Protein 2VOV (pdb70)

Organism: Methylococcus capsulatus (strain ATCC 33009 / NCIMB 11132 / Bath) (NCBI:txid243233)

Solvent-accessible surface area: 12394 Å² total

Radius of gyration: 18.33 Å; Cα contacts (8 Å, |Δi|>4): 755; chains: 1; bounding box: 43×42×53 Å

Structure (mmCIF, N/CA/C/O backbone):
data_2VOV
#
_entry.id   2VOV
#
_cell.length_a   72.990
_cell.length_b   88.570
_cell.length_c   101.430
_cell.angle_alpha   90.00
_cell.angle_beta   90.00
_cell.angle_gamma   90.00
#
_symmetry.space_group_name_H-M   'I 2 2 2'
#
loop_
_entity.id
_entity.type
_entity.pdbx_description
1 polymer 'SURFACE-ASSOCIATED PROTEIN'
2 non-polymer 'CALCIUM ION'
3 non-polymer 'COPPER (II) ION'
4 water water
#
loop_
_atom_site.group_PDB
_atom_site.id
_atom_site.type_symbol
_atom_site.label_atom_id
_atom_site.label_alt_id
_atom_site.label_comp_id
_atom_site.label_asym_id
_atom_site.label_entity_id
_atom_site.label_seq_id
_atom_site.pdbx_PDB_ins_code
_atom_site.Cartn_x
_atom_site.Cartn_y
_atom_site.Cartn_z
_atom_site.occupancy
_atom_site.B_iso_or_equiv
_atom_site.auth_seq_id
_atom_site.auth_comp_id
_atom_site.auth_asym_id
_atom_site.auth_atom_id
_atom_site.pdbx_PDB_model_num
ATOM 1 N N . GLY A 1 47 ? 31.095 6.554 23.377 1.00 34.18 47 GLY A N 1
ATOM 2 C CA . GLY A 1 47 ? 31.697 7.294 24.526 1.00 16.59 47 GLY A CA 1
ATOM 3 C C . GLY A 1 47 ? 31.184 6.748 25.842 1.00 27.74 47 GLY A C 1
ATOM 4 O O . GLY A 1 47 ? 31.793 5.840 26.430 1.00 21.06 47 GLY A O 1
ATOM 5 N N . VAL A 1 48 ? 30.056 7.286 26.301 1.00 20.30 48 VAL A N 1
ATOM 6 C CA . VAL A 1 48 ? 29.364 8.346 25.572 1.00 19.65 48 VAL A CA 1
ATOM 7 C C . VAL A 1 48 ? 29.944 9.712 25.919 1.00 18.05 48 VAL A C 1
ATOM 8 O O . VAL A 1 48 ? 30.677 9.868 26.896 1.00 16.67 48 VAL A O 1
ATOM 12 N N . ALA A 1 49 ? 29.604 10.701 25.103 1.00 15.79 49 ALA A N 1
ATOM 13 C CA . ALA A 1 49 ? 29.966 12.086 25.375 1.00 14.90 49 ALA A CA 1
ATOM 14 C C . ALA A 1 49 ? 29.355 12.558 26.694 1.00 14.14 49 ALA A C 1
ATOM 15 O O . ALA A 1 49 ? 28.399 11.970 27.209 1.00 13.48 49 ALA A O 1
ATOM 17 N N . GLU A 1 50 ? 29.946 13.604 27.260 1.00 13.07 50 GLU A N 1
ATOM 18 C CA . GLU A 1 50 ? 29.330 14.322 28.361 1.00 12.54 50 GLU A CA 1
ATOM 19 C C . GLU A 1 50 ? 29.203 15.769 27.934 1.00 12.65 50 GLU A C 1
ATOM 20 O O . GLU A 1 50 ? 30.184 16.377 27.514 1.00 12.93 50 GLU A O 1
ATOM 26 N N . VAL A 1 51 ? 27.993 16.304 27.998 1.00 12.19 51 VAL A N 1
ATOM 27 C CA . VAL A 1 51 ? 27.746 17.699 27.667 1.00 12.11 51 VAL A CA 1
ATOM 28 C C . VAL A 1 51 ? 27.544 18.448 28.973 1.00 12.12 51 VAL A C 1
ATOM 29 O O . VAL A 1 51 ? 26.671 18.106 29.769 1.00 11.69 51 VAL A O 1
ATOM 33 N N . VAL A 1 52 ? 28.398 19.441 29.210 1.00 12.00 52 VAL A N 1
ATOM 34 C CA . VAL A 1 52 ? 28.407 20.169 30.477 1.00 12.11 52 VAL A CA 1
ATOM 35 C C . VAL A 1 52 ? 27.914 21.590 30.270 1.00 12.16 52 VAL A C 1
ATOM 36 O O . VAL A 1 52 ? 28.529 22.378 29.538 1.00 12.69 52 VAL A O 1
ATOM 40 N N . GLU A 1 53 ? 26.790 21.908 30.903 1.00 11.71 53 GLU A N 1
ATOM 41 C CA . GLU A 1 53 ? 26.165 23.217 30.775 1.00 11.92 53 GLU A CA 1
ATOM 42 C C . GLU A 1 53 ? 26.506 24.108 31.967 1.00 12.02 53 GLU A C 1
ATOM 43 O O . GLU A 1 53 ? 26.829 23.631 33.056 1.00 11.46 53 GLU A O 1
ATOM 49 N N . THR A 1 54 ? 26.427 25.409 31.732 1.00 12.19 54 THR A N 1
ATOM 50 C CA . THR A 1 54 ? 26.617 26.402 32.772 1.00 12.85 54 THR A CA 1
ATOM 51 C C . THR A 1 54 ? 25.264 26.989 33.160 1.00 12.64 54 THR A C 1
ATOM 52 O O . THR A 1 54 ? 24.544 27.531 32.318 1.00 12.12 54 THR A O 1
ATOM 56 N N . PHE A 1 55 ? 24.923 26.885 34.439 1.00 12.85 55 PHE A N 1
ATOM 57 C CA . PHE A 1 55 ? 23.662 27.414 34.930 1.00 14.26 55 PHE A CA 1
ATOM 58 C C . PHE A 1 55 ? 23.534 28.920 34.736 1.00 14.88 55 PHE A C 1
ATOM 59 O O . PHE A 1 55 ? 24.442 29.683 35.070 1.00 14.33 55 PHE A O 1
ATOM 67 N N . LYS A 1 56 ? 22.396 29.336 34.194 1.00 18.05 56 LYS A N 1
ATOM 68 C CA . LYS A 1 56 ? 22.053 30.741 34.033 1.00 13.93 56 LYS A CA 1
ATOM 69 C C . LYS A 1 56 ? 20.539 30.841 34.167 1.00 17.99 56 LYS A C 1
ATOM 70 O O . LYS A 1 56 ? 19.810 30.084 33.531 1.00 17.17 56 LYS A O 1
ATOM 76 N N . ASN A 1 57 ? 20.070 31.751 35.011 1.00 16.52 57 ASN A N 1
ATOM 77 C CA . ASN A 1 57 ? 18.640 31.979 35.181 1.00 15.88 57 ASN A CA 1
ATOM 78 C C . ASN A 1 57 ? 18.374 33.482 35.252 1.00 16.30 57 ASN A C 1
ATOM 79 O O . ASN A 1 57 ? 18.903 34.154 36.134 1.00 16.50 57 ASN A O 1
ATOM 84 N N . PRO A 1 58 ? 17.562 34.020 34.329 1.00 15.95 58 PRO A N 1
ATOM 85 C CA . PRO A 1 58 ? 16.901 33.315 33.233 1.00 15.97 58 PRO A CA 1
ATOM 86 C C . PRO A 1 58 ? 17.905 32.836 32.199 1.00 15.76 58 PRO A C 1
ATOM 87 O O . PRO A 1 58 ? 18.980 33.410 32.060 1.00 15.66 58 PRO A O 1
ATOM 91 N N . GLY A 1 59 ? 17.555 31.780 31.476 1.00 15.00 59 GLY A N 1
ATOM 92 C CA . GLY A 1 59 ? 18.439 31.262 30.453 1.00 14.67 59 GLY A CA 1
ATOM 93 C C . GLY A 1 59 ? 17.996 29.909 29.939 1.00 14.09 59 GLY A C 1
ATOM 94 O O . GLY A 1 59 ? 17.042 29.311 30.446 1.00 13.91 59 GLY A O 1
ATOM 95 N N . THR A 1 60 ? 18.710 29.436 28.926 1.00 13.63 60 THR A N 1
ATOM 96 C CA . THR A 1 60 ? 18.436 28.149 28.303 1.00 13.52 60 THR A CA 1
ATOM 97 C C . THR A 1 60 ? 18.742 27.019 29.275 1.00 12.94 60 THR A C 1
ATOM 98 O O . THR A 1 60 ? 17.997 26.043 29.344 1.00 12.36 60 THR A O 1
ATOM 102 N N . TYR A 1 61 ? 19.832 27.158 30.030 1.00 12.66 61 TYR A N 1
ATOM 103 C CA . TYR A 1 61 ? 20.263 26.121 30.968 1.00 12.02 61 TYR A CA 1
ATOM 104 C C . TYR A 1 61 ? 19.995 26.546 32.405 1.00 12.17 61 TYR A C 1
ATOM 105 O O . TYR A 1 61 ? 20.902 26.704 33.217 1.00 11.83 61 TYR A O 1
ATOM 114 N N . SER A 1 62 ? 18.709 26.710 32.691 1.00 11.61 62 SER A N 1
ATOM 115 C CA . SER A 1 62 ? 18.214 27.263 33.943 1.00 11.29 62 SER A CA 1
ATOM 116 C C . SER A 1 62 ? 17.619 26.173 34.843 1.00 10.96 62 SER A C 1
ATOM 117 O O . SER A 1 62 ? 16.994 26.487 35.858 1.00 10.68 62 SER A O 1
ATOM 120 N N . SER A 1 63 ? 17.835 24.908 34.482 1.00 10.57 63 SER A N 1
ATOM 121 C CA . SER A 1 63 ? 17.243 23.773 35.199 1.00 10.95 63 SER A CA 1
ATOM 122 C C . SER A 1 63 ? 15.723 23.902 35.368 1.00 10.93 63 SER A C 1
ATOM 123 O O . SER A 1 63 ? 15.199 23.795 36.481 1.00 10.35 63 SER A O 1
ATOM 126 N N . PRO A 1 64 ? 15.006 24.082 34.249 1.00 11.15 64 PRO A N 1
ATOM 127 C CA . PRO A 1 64 ? 13.563 24.250 34.317 1.00 11.67 64 PRO A CA 1
ATOM 128 C C . PRO A 1 64 ? 12.845 22.966 34.727 1.00 11.78 64 PRO A C 1
ATOM 129 O O . PRO A 1 64 ? 13.379 21.856 34.606 1.00 11.48 64 PRO A O 1
ATOM 133 N N . VAL A 1 65 ? 11.633 23.141 35.221 1.00 12.13 65 VAL A N 1
ATOM 134 C CA . VAL A 1 65 ? 10.784 22.017 35.575 1.00 13.51 65 VAL A CA 1
ATOM 135 C C . VAL A 1 65 ? 10.125 21.442 34.317 1.00 13.42 65 VAL A C 1
ATOM 136 O O . VAL A 1 65 ? 9.892 22.158 33.327 1.00 13.74 65 VAL A O 1
ATOM 140 N N . ILE A 1 66 ? 9.916 20.132 34.326 1.00 12.68 66 ILE A N 1
ATOM 141 C CA . ILE A 1 66 ? 9.043 19.494 33.354 1.00 12.15 66 ILE A CA 1
ATOM 142 C C . ILE A 1 66 ? 7.892 18.853 34.127 1.00 11.62 66 ILE A C 1
ATOM 143 O O . ILE A 1 66 ? 7.953 18.691 35.353 1.00 10.83 66 ILE A O 1
ATOM 148 N N . ASN A 1 67 ? 6.849 18.491 33.394 1.00 10.97 67 ASN A N 1
ATOM 149 C CA . ASN A 1 67 ? 5.593 18.041 33.979 1.00 10.87 67 ASN A CA 1
ATOM 150 C C . ASN A 1 67 ? 5.232 16.664 33.427 1.00 10.35 67 ASN A C 1
ATOM 151 O O . ASN A 1 67 ? 5.297 16.435 32.213 1.00 10.08 67 ASN A O 1
ATOM 156 N N . PHE A 1 68 ? 4.871 15.742 34.315 1.00 10.03 68 PHE A N 1
ATOM 157 C CA . PHE A 1 68 ? 4.645 14.351 33.911 1.00 10.26 68 PHE A CA 1
ATOM 158 C C . PHE A 1 68 ? 3.205 14.070 33.473 1.00 10.28 68 PHE A C 1
ATOM 159 O O . PHE A 1 68 ? 2.896 12.939 33.094 1.00 9.67 68 PHE A O 1
ATOM 167 N N . LYS A 1 69 ? 2.352 15.091 33.517 1.00 10.53 69 LYS A N 1
ATOM 168 C CA . LYS A 1 69 ? 0.934 14.956 33.199 1.00 12.07 69 LYS A CA 1
ATOM 169 C C . LYS A 1 69 ? 0.552 15.601 31.870 1.00 11.77 69 LYS A C 1
ATOM 170 O O . LYS A 1 69 ? -0.358 15.119 31.192 1.00 11.62 69 LYS A O 1
ATOM 176 N N A ILE A 1 70 ? 1.230 16.687 31.502 0.50 11.19 70 ILE A N 1
ATOM 177 N N B ILE A 1 70 ? 1.238 16.682 31.504 0.50 11.84 70 ILE A N 1
ATOM 178 C CA A ILE A 1 70 ? 0.856 17.454 30.313 0.50 11.11 70 ILE A CA 1
ATOM 179 C CA B ILE A 1 70 ? 0.898 17.450 30.307 0.50 11.83 70 ILE A CA 1
ATOM 180 C C A ILE A 1 70 ? 0.902 16.551 29.086 0.50 11.49 70 ILE A C 1
ATOM 181 C C B ILE A 1 70 ? 0.906 16.538 29.083 0.50 12.03 70 ILE A C 1
ATOM 182 O O A ILE A 1 70 ? 1.862 15.807 28.888 0.50 11.76 70 ILE A O 1
ATOM 183 O O B ILE A 1 70 ? 1.852 15.778 28.880 0.50 12.21 70 ILE A O 1
ATOM 192 N N . ALA A 1 71 ? -0.157 16.597 28.282 1.00 12.66 71 ALA A N 1
ATOM 193 C CA . ALA A 1 71 ? -0.316 15.661 27.170 1.00 13.31 71 ALA A CA 1
ATOM 194 C C . ALA A 1 71 ? -0.548 16.342 25.822 1.00 13.88 71 ALA A C 1
ATOM 195 O O . ALA A 1 71 ? -0.347 15.736 24.775 1.00 13.76 71 ALA A O 1
ATOM 197 N N . SER A 1 72 ? -0.963 17.603 25.846 1.00 14.29 72 SER A N 1
ATOM 198 C CA . SER A 1 72 ? -1.320 18.321 24.629 1.00 14.76 72 SER A CA 1
ATOM 199 C C . SER A 1 72 ? -0.113 18.636 23.737 1.00 15.24 72 SER A C 1
ATOM 200 O O . SER A 1 72 ? 1.015 18.728 24.214 1.00 14.70 72 SER A O 1
ATOM 203 N N . PRO A 1 73 ? -0.353 18.808 22.428 1.00 15.20 73 PRO A N 1
ATOM 204 C CA . PRO A 1 73 ? 0.699 19.175 21.472 1.00 15.61 73 PRO A CA 1
ATOM 205 C C . PRO A 1 73 ? 1.157 20.637 21.619 1.00 16.44 73 PRO A C 1
ATOM 206 O O . PRO A 1 73 ? 0.493 21.421 22.308 1.00 15.78 73 PRO A O 1
ATOM 210 N N . PRO A 1 74 ? 2.261 21.013 20.938 1.00 17.33 74 PRO A N 1
ATOM 211 C CA . PRO A 1 74 ? 2.625 22.429 20.845 1.00 18.12 74 PRO A CA 1
ATOM 212 C C . PRO A 1 74 ? 1.605 23.159 19.995 1.00 18.55 74 PRO A C 1
ATOM 213 O O . PRO A 1 74 ? 0.861 22.529 19.245 1.00 18.70 74 PRO A O 1
ATOM 217 N N . GLY A 1 75 ? 1.592 24.480 20.085 1.00 19.01 75 GLY A N 1
ATOM 218 C CA . GLY A 1 75 ? 0.658 25.271 19.302 1.00 19.19 75 GLY A CA 1
ATOM 219 C C . GLY A 1 75 ? -0.021 26.287 20.186 1.00 19.84 75 GLY A C 1
ATOM 220 O O . GLY A 1 75 ? 0.269 26.366 21.377 1.00 19.15 75 GLY A O 1
ATOM 221 N N . PRO A 1 76 ? -0.932 27.078 19.604 1.00 19.82 76 PRO A N 1
ATOM 222 C CA . PRO A 1 76 ? -1.545 28.175 20.362 1.00 19.53 76 PRO A CA 1
ATOM 223 C C . PRO A 1 76 ? -2.551 27.731 21.430 1.00 19.01 76 PRO A C 1
ATOM 224 O O . PRO A 1 76 ? -2.895 28.526 22.315 1.00 19.35 76 PRO A O 1
ATOM 228 N N . GLY A 1 77 ? -3.005 26.482 21.348 1.00 17.93 77 GLY A N 1
ATOM 229 C CA . GLY A 1 77 ? -4.011 25.943 22.256 1.00 17.08 77 GLY A CA 1
ATOM 230 C C . GLY A 1 77 ? -3.575 25.827 23.705 1.00 16.94 77 GLY A C 1
ATOM 231 O O . GLY A 1 77 ? -2.415 25.551 24.012 1.00 17.00 77 GLY A O 1
ATOM 232 N N . THR A 1 78 ? -4.535 26.021 24.598 1.00 15.98 78 THR A N 1
ATOM 233 C CA . THR A 1 78 ? -4.349 25.824 26.024 1.00 15.44 78 THR A CA 1
ATOM 234 C C . THR A 1 78 ? -3.967 24.377 26.344 1.00 15.71 78 THR A C 1
ATOM 235 O O . THR A 1 78 ? -4.304 23.455 25.601 1.00 15.06 78 THR A O 1
ATOM 239 N N . PRO A 1 79 ? -3.272 24.171 27.468 1.00 16.28 79 PRO A N 1
ATOM 240 C CA . PRO A 1 79 ? -2.778 22.840 27.816 1.00 16.93 79 PRO A CA 1
ATOM 241 C C . PRO A 1 79 ? -3.853 21.878 28.335 1.00 17.32 79 PRO A C 1
ATOM 242 O O . PRO A 1 79 ? -4.853 22.297 28.954 1.00 17.87 79 PRO A O 1
ATOM 246 N N . ILE A 1 80 ? -3.646 20.592 28.057 1.00 17.54 80 ILE A N 1
ATOM 247 C CA . ILE A 1 80 ? -4.453 19.539 28.642 1.00 18.71 80 ILE A CA 1
ATOM 248 C C . ILE A 1 80 ? -3.548 18.570 29.395 1.00 18.15 80 ILE A C 1
ATOM 249 O O . ILE A 1 80 ? -2.448 18.225 28.938 1.00 16.87 80 ILE A O 1
ATOM 254 N N . TYR A 1 81 ? -4.024 18.149 30.559 1.00 17.90 81 TYR A N 1
ATOM 255 C CA . TYR A 1 81 ? -3.285 17.255 31.436 1.00 17.86 81 TYR A CA 1
ATOM 256 C C . TYR A 1 81 ? -4.033 15.954 31.606 1.00 18.67 81 TYR A C 1
ATOM 257 O O . TYR A 1 81 ? -5.260 15.938 31.648 1.00 19.62 81 TYR A O 1
ATOM 266 N N . GLY A 1 82 ? -3.286 14.864 31.692 1.00 18.35 82 GLY A N 1
ATOM 267 C CA . GLY A 1 82 ? -3.854 13.560 31.999 1.00 18.02 82 GLY A CA 1
ATOM 268 C C . GLY A 1 82 ? -3.162 13.018 33.230 1.00 17.76 82 GLY A C 1
ATOM 269 O O . GLY A 1 82 ? -2.551 13.775 33.985 1.00 17.12 82 GLY A O 1
ATOM 270 N N . PRO A 1 83 ? -3.224 11.693 33.431 1.00 17.19 83 PRO A N 1
ATOM 271 C CA . PRO A 1 83 ? -2.596 11.083 34.592 1.00 16.28 83 PRO A CA 1
ATOM 272 C C . PRO A 1 83 ? -1.075 11.214 34.520 1.00 15.17 83 PRO A C 1
ATOM 273 O O . PRO A 1 83 ? -0.510 11.287 33.430 1.00 14.55 83 PRO A O 1
ATOM 277 N N . PRO A 1 84 ? -0.405 11.239 35.675 1.00 13.89 84 PRO A N 1
ATOM 278 C CA . PRO A 1 84 ? 1.059 11.319 35.620 1.00 13.68 84 PRO A CA 1
ATOM 279 C C . PRO A 1 84 ? 1.681 10.067 35.007 1.00 12.68 84 PRO A C 1
ATOM 280 O O . PRO A 1 84 ? 1.268 8.943 35.292 1.00 12.10 84 PRO A O 1
ATOM 284 N N . ARG A 1 85 ? 2.668 10.266 34.153 1.00 11.54 85 ARG A N 1
ATOM 285 C CA . ARG A 1 85 ? 3.286 9.156 33.441 1.00 10.90 85 ARG A CA 1
ATOM 286 C C . ARG A 1 85 ? 4.336 8.443 34.279 1.00 11.15 85 ARG A C 1
ATOM 287 O O . ARG A 1 85 ? 5.543 8.634 34.109 1.00 10.54 85 ARG A O 1
ATOM 295 N N . ASP A 1 86 ? 3.841 7.607 35.187 1.00 10.70 86 ASP A N 1
ATOM 296 C CA . ASP A 1 86 ? 4.674 6.812 36.066 1.00 11.19 86 ASP A CA 1
ATOM 297 C C . ASP A 1 86 ? 4.635 5.377 35.560 1.00 11.21 86 ASP A C 1
ATOM 298 O O . ASP A 1 86 ? 3.584 4.723 35.609 1.00 11.32 86 ASP A O 1
ATOM 303 N N . PHE A 1 87 ? 5.766 4.870 35.089 1.00 11.09 87 PHE A N 1
ATOM 304 C CA . PHE A 1 87 ? 5.823 3.506 34.559 1.00 11.49 87 PHE A CA 1
ATOM 305 C C . PHE A 1 87 ? 6.289 2.479 35.596 1.00 12.18 87 PHE A C 1
ATOM 306 O O . PHE A 1 87 ? 6.556 1.332 35.253 1.00 12.06 87 PHE A O 1
ATOM 314 N N . SER A 1 88 ? 6.415 2.898 36.854 1.00 12.28 88 SER A N 1
ATOM 315 C CA . SER A 1 88 ? 6.873 1.982 37.904 1.00 12.80 88 SER A CA 1
ATOM 316 C C . SER A 1 88 ? 6.002 0.725 37.949 1.00 13.23 88 SER A C 1
ATOM 317 O O . SER A 1 88 ? 4.783 0.820 37.877 1.00 12.98 88 SER A O 1
ATOM 320 N N . GLY A 1 89 ? 6.651 -0.431 38.063 1.00 13.48 89 GLY A N 1
ATOM 321 C CA . GLY A 1 89 ? 5.947 -1.722 38.069 1.00 14.12 89 GLY A CA 1
ATOM 322 C C . GLY A 1 89 ? 5.777 -2.292 36.673 1.00 14.61 89 GLY A C 1
ATOM 323 O O . GLY A 1 89 ? 5.539 -3.493 36.503 1.00 14.70 89 GLY A O 1
ATOM 324 N N . TYR A 1 90 ? 5.893 -1.416 35.673 1.00 14.53 90 TYR A N 1
ATOM 325 C CA . TYR A 1 90 ? 5.862 -1.777 34.250 1.00 14.46 90 TYR A CA 1
ATOM 326 C C . TYR A 1 90 ? 4.502 -2.276 33.794 1.00 13.69 90 TYR A C 1
ATOM 327 O O . TYR A 1 90 ? 3.539 -2.275 34.556 1.00 13.20 90 TYR A O 1
ATOM 336 N N . ASN A 1 91 ? 4.438 -2.678 32.531 1.00 13.05 91 ASN A N 1
ATOM 337 C CA . ASN A 1 91 ? 3.166 -3.024 31.900 1.00 12.53 91 ASN A CA 1
ATOM 338 C C . ASN A 1 91 ? 2.183 -1.861 32.033 1.00 12.69 91 ASN A C 1
ATOM 339 O O . ASN A 1 91 ? 1.016 -2.013 32.378 1.00 12.18 91 ASN A O 1
ATOM 344 N N . LYS A 1 92 ? 2.711 -0.667 31.761 1.00 12.50 92 LYS A N 1
ATOM 345 C CA . LYS A 1 92 ? 1.943 0.565 31.823 1.00 12.82 92 LYS A CA 1
ATOM 346 C C . LYS A 1 92 ? 2.094 1.307 30.504 1.00 11.93 92 LYS A C 1
ATOM 347 O O . LYS A 1 92 ? 3.058 1.087 29.777 1.00 11.70 92 LYS A O 1
ATOM 353 N N . SER A 1 93 ? 1.114 2.145 30.189 1.00 11.57 93 SER A N 1
ATOM 354 C CA . SER A 1 93 ? 1.025 2.761 28.873 1.00 11.59 93 SER A CA 1
ATOM 355 C C . SER A 1 93 ? 0.277 4.079 28.990 1.00 11.39 93 SER A C 1
ATOM 356 O O . SER A 1 93 ? -0.762 4.154 29.655 1.00 11.17 93 SER A O 1
ATOM 359 N N . TYR A 1 94 ? 0.806 5.122 28.345 1.00 10.74 94 TYR A N 1
ATOM 360 C CA . TYR A 1 94 ? 0.201 6.451 28.374 1.00 10.47 94 TYR A CA 1
ATOM 361 C C . TYR A 1 94 ? 0.273 7.072 26.996 1.00 11.09 94 TYR A C 1
ATOM 362 O O . TYR A 1 94 ? 1.230 6.847 26.266 1.00 11.29 94 TYR A O 1
ATOM 371 N N . SER A 1 95 ? -0.741 7.861 26.665 1.00 11.73 95 SER A N 1
ATOM 372 C CA . SER A 1 95 ? -0.802 8.562 25.386 1.00 12.21 95 SER A CA 1
ATOM 373 C C . SER A 1 95 ? -0.581 10.056 25.566 1.00 11.55 95 SER A C 1
ATOM 374 O O . SER A 1 95 ? -1.055 10.650 26.536 1.00 11.80 95 SER A O 1
ATOM 377 N N . LEU A 1 96 ? 0.132 10.654 24.617 1.00 11.26 96 LEU A N 1
ATOM 378 C CA . LEU A 1 96 ? 0.469 12.073 24.672 1.00 11.04 96 LEU A CA 1
ATOM 379 C C . LEU A 1 96 ? 0.922 12.528 23.283 1.00 10.83 96 LEU A C 1
ATOM 380 O O . LEU A 1 96 ? 1.209 11.700 22.412 1.00 10.39 96 LEU A O 1
ATOM 385 N N . A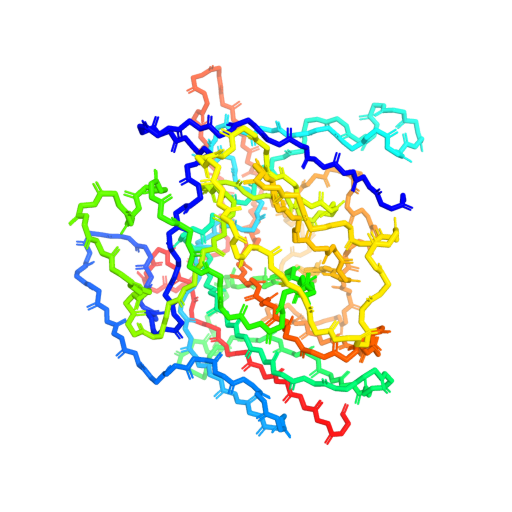LA A 1 97 ? 0.952 13.839 23.076 1.00 10.63 97 ALA A N 1
ATOM 386 C CA . ALA A 1 97 ? 1.388 14.402 21.804 1.00 11.04 97 ALA A CA 1
ATOM 387 C C . ALA A 1 97 ? 2.818 14.930 21.859 1.00 10.99 97 ALA A C 1
ATOM 388 O O . ALA A 1 97 ? 3.244 15.530 22.855 1.00 10.91 97 ALA A O 1
ATOM 390 N N . ILE A 1 98 ? 3.551 14.704 20.770 1.00 10.47 98 ILE A N 1
ATOM 391 C CA . ILE A 1 98 ? 4.943 15.151 20.645 1.00 10.40 98 ILE A CA 1
ATOM 392 C C . ILE A 1 98 ? 5.113 16.044 19.427 1.00 10.13 98 ILE A C 1
ATOM 393 O O . ILE A 1 98 ? 4.556 15.778 18.362 1.00 10.23 98 ILE A O 1
ATOM 398 N N . GLY A 1 99 ? 5.873 17.118 19.594 1.00 9.79 99 GLY A N 1
ATOM 399 C CA . GLY A 1 99 ? 6.068 18.094 18.520 1.00 9.94 99 GLY A CA 1
ATOM 400 C C . GLY A 1 99 ? 6.704 17.507 17.273 1.00 9.89 99 GLY A C 1
ATOM 401 O O . GLY A 1 99 ? 7.595 16.664 17.346 1.00 9.79 99 GLY A O 1
ATOM 402 N N . LYS A 1 100 ? 6.222 17.970 16.126 1.00 10.53 100 LYS A N 1
ATOM 403 C CA . LYS A 1 100 ? 6.689 17.555 14.806 1.00 12.13 100 LYS A CA 1
ATOM 404 C C . LYS A 1 100 ? 8.186 17.235 14.664 1.00 10.90 100 LYS A C 1
ATOM 405 O O . LYS A 1 100 ? 8.556 16.183 14.145 1.00 10.19 100 LYS A O 1
ATOM 411 N N . THR A 1 101 ? 9.047 18.158 15.092 1.00 10.74 101 THR A N 1
ATOM 412 C CA . THR A 1 101 ? 10.492 17.984 14.922 1.00 10.94 101 THR A CA 1
ATOM 413 C C . THR A 1 101 ? 11.233 17.866 16.251 1.00 10.32 101 THR A C 1
ATOM 414 O O . THR A 1 101 ? 12.458 17.992 16.306 1.00 9.55 101 THR A O 1
ATOM 418 N N . SER A 1 102 ? 10.494 17.591 17.314 1.00 9.14 102 SER A N 1
ATOM 419 C CA . SER A 1 102 ? 11.019 17.756 18.663 1.00 8.76 102 SER A CA 1
ATOM 420 C C . SER A 1 102 ? 12.291 16.975 19.025 1.00 8.87 102 SER A C 1
ATOM 421 O O . SER A 1 102 ? 13.082 17.453 19.827 1.00 8.94 102 SER A O 1
ATOM 424 N N . TYR A 1 103 ? 12.490 15.784 18.465 1.00 8.26 103 TYR A N 1
ATOM 425 C CA . TYR A 1 103 ? 13.618 14.939 18.877 1.00 9.08 103 TYR A CA 1
ATOM 426 C C . TYR A 1 103 ? 14.941 15.439 18.304 1.00 9.57 103 TYR A C 1
ATOM 427 O O . TYR A 1 103 ? 15.992 15.312 18.939 1.00 9.90 103 TYR A O 1
ATOM 436 N N . TYR A 1 104 ? 14.881 15.962 17.082 1.00 9.83 104 TYR A N 1
ATOM 437 C CA . TYR A 1 104 ? 16.073 16.386 16.360 1.00 10.31 104 TYR A CA 1
ATOM 438 C C . TYR A 1 104 ? 15.622 17.646 15.634 1.00 10.30 104 TYR A C 1
ATOM 439 O O . TYR A 1 104 ? 14.998 17.589 14.570 1.00 10.02 104 TYR A O 1
ATOM 448 N N . ASP A 1 105 ? 15.891 18.794 16.246 1.00 10.55 105 ASP A N 1
ATOM 449 C CA . ASP A 1 105 ? 15.018 19.940 16.070 1.00 10.75 105 ASP A CA 1
ATOM 450 C C . ASP A 1 105 ? 15.769 21.203 15.680 1.00 11.05 105 ASP A C 1
ATOM 451 O O . ASP A 1 105 ? 16.227 21.949 16.537 1.00 10.34 105 ASP A O 1
ATOM 456 N N . PRO A 1 106 ? 15.896 21.463 14.374 1.00 11.57 106 PRO A N 1
ATOM 457 C CA . PRO A 1 106 ? 16.539 22.712 13.954 1.00 12.21 106 PRO A CA 1
ATOM 458 C C . PRO A 1 106 ? 15.880 23.964 14.527 1.00 12.61 106 PRO A C 1
ATOM 459 O O . PRO A 1 106 ? 16.544 24.992 14.633 1.00 12.88 106 PRO A O 1
ATOM 463 N N . THR A 1 107 ? 14.609 23.898 14.917 1.00 12.95 107 THR A N 1
ATOM 464 C CA . THR A 1 107 ? 13.959 25.099 15.450 1.00 13.82 107 THR A CA 1
ATOM 465 C C . THR A 1 107 ? 14.497 25.521 16.821 1.00 13.81 107 THR A C 1
ATOM 466 O O . THR A 1 107 ? 14.183 26.612 17.304 1.00 14.03 107 THR A O 1
ATOM 470 N N . THR A 1 108 ? 15.288 24.657 17.454 1.00 13.51 108 THR A N 1
ATOM 471 C CA . THR A 1 108 ? 15.950 25.031 18.709 1.00 13.53 108 THR A CA 1
ATOM 472 C C . THR A 1 108 ? 17.064 26.051 18.475 1.00 13.97 108 THR A C 1
ATOM 473 O O . THR A 1 108 ? 17.490 26.731 19.411 1.00 14.32 108 THR A O 1
ATOM 477 N N . GLY A 1 109 ? 17.568 26.120 17.245 1.00 13.70 109 GLY A N 1
ATOM 478 C CA . GLY A 1 109 ? 18.696 27.004 16.935 1.00 14.39 109 GLY A CA 1
ATOM 479 C C . GLY A 1 109 ? 19.976 26.607 17.648 1.00 14.77 109 GLY A C 1
ATOM 480 O O . GLY A 1 109 ? 20.919 27.400 17.737 1.00 15.18 109 GLY A O 1
ATOM 481 N N . THR A 1 110 ? 20.029 25.373 18.141 1.00 14.64 110 THR A N 1
ATOM 482 C CA . THR A 1 110 ? 21.138 24.946 18.989 1.00 15.22 110 THR A CA 1
ATOM 483 C C . THR A 1 110 ? 21.717 23.601 18.554 1.00 15.32 110 THR A C 1
ATOM 484 O O . THR A 1 110 ? 20.980 22.620 18.420 1.00 14.44 110 THR A O 1
ATOM 488 N N . LYS A 1 111 ? 23.033 23.566 18.349 1.00 16.16 111 LYS A N 1
ATOM 489 C CA . LYS A 1 111 ? 23.757 22.350 17.962 1.00 15.36 111 LYS A CA 1
ATOM 490 C C . LYS A 1 111 ? 24.822 21.999 18.981 1.00 16.88 111 LYS A C 1
ATOM 491 O O . LYS A 1 111 ? 25.412 22.892 19.597 1.00 16.22 111 LYS A O 1
ATOM 497 N N . TRP A 1 112 ? 25.081 20.703 19.144 1.00 14.63 112 TRP A N 1
ATOM 498 C CA . TRP A 1 112 ? 26.185 20.240 19.976 1.00 14.98 112 TRP A CA 1
ATOM 499 C C . TRP A 1 112 ? 27.150 19.369 19.177 1.00 14.13 112 TRP A C 1
ATOM 500 O O . TRP A 1 112 ? 26.860 19.005 18.039 1.00 14.13 112 TRP A O 1
ATOM 511 N N . ASN A 1 113 ? 28.301 19.061 19.773 1.00 14.60 113 ASN A N 1
ATOM 512 C CA . ASN A 1 113 ? 29.336 18.264 19.107 1.00 15.37 113 ASN A CA 1
ATOM 513 C C . ASN A 1 113 ? 29.678 17.057 19.949 1.00 15.53 113 ASN A C 1
ATOM 514 O O . ASN A 1 113 ? 30.024 17.200 21.121 1.00 16.09 113 ASN A O 1
ATOM 519 N N . ASP A 1 114 ? 29.574 15.870 19.360 1.00 15.87 114 ASP A N 1
ATOM 520 C CA . ASP A 1 114 ? 29.948 14.656 20.064 1.00 16.46 114 ASP A CA 1
ATOM 521 C C . ASP A 1 114 ? 31.411 14.346 19.771 1.00 17.55 114 ASP A C 1
ATOM 522 O O . ASP A 1 114 ? 31.752 13.851 18.682 1.00 17.05 114 ASP A O 1
ATOM 527 N N . ASP A 1 115 ? 32.263 14.635 20.752 1.00 17.61 115 ASP A N 1
ATOM 528 C CA . ASP A 1 115 ? 33.709 14.544 20.575 1.00 17.70 115 ASP A CA 1
ATOM 529 C C . ASP A 1 115 ? 34.256 13.133 20.817 1.00 19.68 115 ASP A C 1
ATOM 530 O O . ASP A 1 115 ? 35.477 12.928 20.867 1.00 20.52 115 ASP A O 1
ATOM 535 N N . THR A 1 116 ? 33.359 12.161 20.950 1.00 20.78 116 THR A N 1
ATOM 536 C CA . THR A 1 116 ? 33.764 10.764 21.092 1.00 22.03 116 THR A CA 1
ATOM 537 C C . THR A 1 116 ? 33.716 10.038 19.751 1.00 22.92 116 THR A C 1
ATOM 538 O O . THR A 1 116 ? 34.049 8.860 19.668 1.00 23.04 116 THR A O 1
ATOM 542 N N . ILE A 1 117 ? 33.302 10.741 18.705 1.00 24.01 117 ILE A N 1
ATOM 543 C CA . ILE A 1 117 ? 33.164 10.124 17.393 1.00 25.64 117 ILE A CA 1
ATOM 544 C C . ILE A 1 117 ? 34.419 10.292 16.535 1.00 25.50 117 ILE A C 1
ATOM 545 O O . ILE A 1 117 ? 35.045 11.354 16.524 1.00 25.76 117 ILE A O 1
ATOM 550 N N . THR A 1 118 ? 34.781 9.226 15.828 1.00 27.12 118 THR A N 1
ATOM 551 C CA . THR A 1 118 ? 35.871 9.268 14.863 1.00 28.32 118 THR A CA 1
ATOM 552 C C . THR A 1 118 ? 35.302 8.897 13.501 1.00 27.31 118 THR A C 1
ATOM 553 O O . THR A 1 118 ? 34.622 7.880 13.372 1.00 27.49 118 THR A O 1
ATOM 557 N N . PRO A 1 119 ? 35.552 9.735 12.483 1.00 27.00 119 PRO A N 1
ATOM 558 C CA . PRO A 1 119 ? 36.316 10.982 12.580 1.00 27.54 119 PRO A CA 1
ATOM 559 C C . PRO A 1 119 ? 35.535 12.074 13.301 1.00 25.86 119 PRO A C 1
ATOM 560 O O . PRO A 1 119 ? 34.301 12.055 13.314 1.00 27.50 119 PRO A O 1
ATOM 564 N N . VAL A 1 120 ? 36.264 13.020 13.882 1.00 28.12 120 VAL A N 1
ATOM 565 C CA . VAL A 1 120 ? 35.666 14.117 14.638 1.00 28.08 120 VAL A CA 1
ATOM 566 C C . VAL A 1 120 ? 34.532 14.817 13.894 1.00 26.44 120 VAL A C 1
ATOM 567 O O . VAL A 1 120 ? 33.498 15.133 14.485 1.00 26.09 120 VAL A O 1
ATOM 571 N N . SER A 1 121 ? 34.727 15.056 12.600 1.00 25.50 121 SER A N 1
ATOM 572 C CA . SER A 1 121 ? 33.739 15.771 11.796 1.00 25.33 121 SER A CA 1
ATOM 573 C C . SER A 1 121 ? 32.384 15.061 11.766 1.00 24.70 121 SER A C 1
ATOM 574 O O . SER A 1 121 ? 31.341 15.715 11.676 1.00 24.43 121 SER A O 1
ATOM 577 N N . ASP A 1 122 ? 32.398 13.736 11.870 1.00 22.87 122 ASP A N 1
ATOM 578 C CA . ASP A 1 122 ? 31.162 12.949 11.860 1.00 21.79 122 ASP A CA 1
ATOM 579 C C . ASP A 1 122 ? 30.290 13.188 13.095 1.00 20.89 122 ASP A C 1
ATOM 580 O O . ASP A 1 122 ? 29.137 12.743 13.141 1.00 20.07 122 ASP A O 1
ATOM 585 N N . GLY A 1 123 ? 30.841 13.875 14.091 1.00 19.98 123 GLY A N 1
ATOM 586 C CA . GLY A 1 123 ? 30.103 14.148 15.326 1.00 18.91 123 GLY A CA 1
ATOM 587 C C . GLY A 1 123 ? 29.791 15.616 15.560 1.00 17.89 123 GLY A C 1
ATOM 588 O O . GLY A 1 123 ? 29.277 15.988 16.614 1.00 17.64 123 GLY A O 1
ATOM 589 N N . GLN A 1 124 ? 30.075 16.462 14.577 1.00 18.04 124 GLN A N 1
ATOM 590 C CA . GLN A 1 124 ? 29.866 17.894 14.755 1.00 22.69 124 GLN A CA 1
ATOM 591 C C . GLN A 1 124 ? 28.508 18.361 14.233 1.00 16.21 124 GLN A C 1
ATOM 592 O O . GLN A 1 124 ? 27.927 17.742 13.348 1.00 17.85 124 GLN A O 1
ATOM 598 N N . ASP A 1 125 ? 28.015 19.457 14.805 1.00 17.92 125 ASP A N 1
ATOM 599 C CA . ASP A 1 125 ? 26.801 20.135 14.343 1.00 16.75 125 ASP A CA 1
ATOM 600 C C . ASP A 1 125 ? 25.539 19.275 14.486 1.00 16.13 125 ASP A C 1
ATOM 601 O O . ASP A 1 125 ? 24.734 19.157 13.557 1.00 15.70 125 ASP A O 1
ATOM 606 N N . ILE A 1 126 ? 25.377 18.688 15.664 1.00 14.56 126 ILE A N 1
ATOM 607 C CA . ILE A 1 126 ? 24.206 17.867 15.950 1.00 13.74 126 ILE A CA 1
ATOM 608 C C . ILE A 1 126 ? 23.092 18.741 16.495 1.00 13.00 126 ILE A C 1
ATOM 609 O O . ILE A 1 126 ? 23.262 19.367 17.536 1.00 12.42 126 ILE A O 1
ATOM 614 N N . TRP A 1 127 ? 21.962 18.808 15.795 1.00 12.88 127 TRP A N 1
ATOM 615 C CA . TRP A 1 127 ? 20.838 19.581 16.322 1.00 12.58 127 TRP A CA 1
ATOM 616 C C . TRP A 1 127 ? 20.344 18.976 17.627 1.00 12.23 127 TRP A C 1
ATOM 617 O O . TRP A 1 127 ? 20.216 17.761 17.744 1.00 11.97 127 TRP A O 1
ATOM 628 N N . ARG A 1 128 ? 20.048 19.830 18.597 1.00 11.46 128 ARG A N 1
ATOM 629 C CA . ARG A 1 128 ? 19.432 19.378 19.832 1.00 10.79 128 ARG A CA 1
ATOM 630 C C . ARG A 1 128 ? 17.955 19.073 19.635 1.00 10.32 128 ARG A C 1
ATOM 631 O O . ARG A 1 128 ? 17.358 19.461 18.618 1.00 9.89 128 ARG A O 1
ATOM 639 N N . GLY A 1 129 ? 17.379 18.387 20.622 1.00 9.81 129 GLY A N 1
ATOM 640 C CA . GLY A 1 129 ? 15.924 18.242 20.730 1.00 9.66 129 GLY A CA 1
ATOM 641 C C . GLY A 1 129 ? 15.338 19.362 21.583 1.00 9.52 129 GLY A C 1
ATOM 642 O O . GLY A 1 129 ? 16.058 20.095 22.275 1.00 8.97 129 GLY A O 1
ATOM 657 N N . THR A 1 131 ? 13.231 20.280 24.780 1.00 9.25 131 THR A N 1
ATOM 658 C CA . THR A 1 131 ? 12.839 19.676 26.051 1.00 9.69 131 THR A CA 1
ATOM 659 C C . THR A 1 131 ? 11.334 19.693 26.297 1.00 9.72 131 THR A C 1
ATOM 660 O O . THR A 1 131 ? 10.775 18.737 26.857 1.00 9.93 131 THR A O 1
ATOM 664 N N . HIS A 1 132 ? 10.670 20.757 25.864 1.00 9.96 132 HIS A N 1
ATOM 665 C CA . HIS A 1 132 ? 9.275 20.972 26.243 1.00 10.80 132 HIS A CA 1
ATOM 666 C C . HIS A 1 132 ? 8.264 20.652 25.152 1.00 10.87 132 HIS A C 1
ATOM 667 O O . HIS A 1 132 ? 7.072 20.577 25.437 1.00 11.47 132 HIS A O 1
ATOM 674 N N . THR A 1 133 ? 8.713 20.415 23.918 1.00 10.02 133 THR A N 1
ATOM 675 C CA . THR A 1 133 ? 7.781 19.914 22.900 1.00 10.33 133 THR A CA 1
ATOM 676 C C . THR A 1 133 ? 7.842 18.392 22.764 1.00 9.86 133 THR A C 1
ATOM 677 O O . THR A 1 133 ? 6.965 17.788 22.145 1.00 9.86 133 THR A O 1
ATOM 681 N N . GLY A 1 134 ? 8.881 17.781 23.327 1.00 9.72 134 GLY A N 1
ATOM 682 C CA . GLY A 1 134 ? 8.834 16.362 23.687 1.00 9.98 134 GLY A CA 1
ATOM 683 C C . GLY A 1 134 ? 8.037 16.216 24.974 1.00 9.71 134 GLY A C 1
ATOM 684 O O . GLY A 1 134 ? 7.531 17.198 25.517 1.00 9.61 134 GLY A O 1
ATOM 685 N N . LYS A 1 135 ? 7.911 14.983 25.457 1.00 9.08 135 LYS A N 1
ATOM 686 C CA . LYS A 1 135 ? 7.161 14.699 26.680 1.00 9.29 135 LYS A CA 1
ATOM 687 C C . LYS A 1 135 ? 7.965 13.802 27.604 1.00 8.84 135 LYS A C 1
ATOM 688 O O . LYS A 1 135 ? 8.670 12.894 27.148 1.00 8.80 135 LYS A O 1
ATOM 694 N N . TRP A 1 136 ? 7.804 14.045 28.904 1.00 8.75 136 TRP A N 1
ATOM 695 C CA . TRP A 1 136 ? 8.577 13.376 29.944 1.00 8.26 136 TRP A CA 1
ATOM 696 C C . TRP A 1 136 ? 7.738 12.415 30.762 1.00 8.42 136 TRP A C 1
ATOM 697 O O . TRP A 1 136 ? 6.548 12.657 31.002 1.00 8.87 136 TRP A O 1
ATOM 708 N N . SER A 1 137 ? 8.397 11.346 31.195 1.00 8.38 137 SER A N 1
ATOM 709 C CA . SER A 1 137 ? 7.800 10.315 32.049 1.00 8.66 137 SER A CA 1
ATOM 710 C C . SER A 1 137 ? 8.887 9.849 33.003 1.00 9.44 137 SER A C 1
ATOM 711 O O . SER A 1 137 ? 10.052 10.213 32.841 1.00 9.65 137 SER A O 1
ATOM 714 N N . PHE A 1 138 ? 8.521 9.027 33.981 1.00 9.91 138 PHE A N 1
ATOM 715 C CA . PHE A 1 138 ? 9.514 8.484 34.889 1.00 9.96 138 PHE A CA 1
ATOM 716 C C . PHE A 1 138 ? 9.127 7.077 35.322 1.00 10.48 138 PHE A C 1
ATOM 717 O O . PHE A 1 138 ? 8.001 6.631 35.102 1.00 10.51 138 PHE A O 1
ATOM 725 N N . PHE A 1 139 ? 10.077 6.381 35.932 1.00 10.70 139 PHE A N 1
ATOM 726 C CA . PHE A 1 139 ? 9.766 5.143 36.647 1.00 10.96 139 PHE A CA 1
ATOM 727 C C . PHE A 1 139 ? 10.850 4.815 37.638 1.00 12.07 139 PHE A C 1
ATOM 728 O O . PHE A 1 139 ? 11.989 5.264 37.502 1.00 11.83 139 PHE A O 1
ATOM 736 N N . ASN A 1 140 ? 10.464 4.048 38.651 1.00 12.54 140 ASN A N 1
ATOM 737 C CA . ASN A 1 140 ? 11.391 3.421 39.566 1.00 13.33 140 ASN A CA 1
ATOM 738 C C . ASN A 1 140 ? 11.593 1.971 39.150 1.00 14.09 140 ASN A C 1
ATOM 739 O O . ASN A 1 140 ? 10.641 1.307 38.728 1.00 14.60 140 ASN A O 1
ATOM 744 N N . GLY A 1 141 ? 12.829 1.492 39.224 1.00 14.22 141 GLY A N 1
ATOM 745 C CA . GLY A 1 141 ? 13.138 0.119 38.844 1.00 15.13 141 GLY A CA 1
ATOM 746 C C . GLY A 1 141 ? 14.329 -0.424 39.602 1.00 15.67 141 GLY A C 1
ATOM 747 O O . GLY A 1 141 ? 14.898 0.257 40.467 1.00 15.10 141 GLY A O 1
ATOM 748 N N . LYS A 1 142 ? 14.704 -1.652 39.267 1.00 15.36 142 LYS A N 1
ATOM 749 C CA . LYS A 1 142 ? 15.808 -2.337 39.923 1.00 15.33 142 LYS A CA 1
ATOM 750 C C . LYS A 1 142 ? 16.884 -2.695 38.917 1.00 16.14 142 LYS A C 1
ATOM 751 O O . LYS A 1 142 ? 16.587 -3.030 37.771 1.00 15.96 142 LYS A O 1
ATOM 757 N N . ALA A 1 143 ? 18.140 -2.630 39.350 1.00 17.14 143 ALA A N 1
ATOM 758 C CA . ALA A 1 143 ? 19.246 -3.039 38.503 1.00 17.67 143 ALA A CA 1
ATOM 759 C C . ALA A 1 143 ? 18.958 -4.430 37.943 1.00 17.98 143 ALA A C 1
ATOM 760 O O . ALA A 1 143 ? 18.567 -5.339 38.689 1.00 17.90 143 ALA A O 1
ATOM 762 N N . GLY A 1 144 ? 19.156 -4.596 36.640 1.00 18.14 1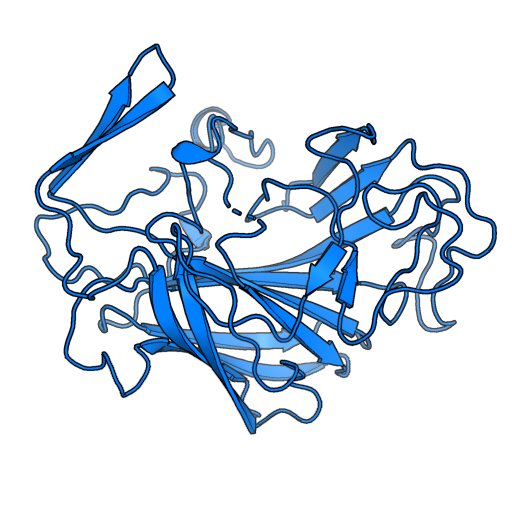44 GLY A N 1
ATOM 763 C CA . GLY A 1 144 ? 18.952 -5.892 36.009 1.00 18.44 144 GLY A CA 1
ATOM 764 C C . GLY A 1 144 ? 17.551 -6.130 35.481 1.00 17.85 144 GLY A C 1
ATOM 765 O O . GLY A 1 144 ? 17.324 -7.106 34.764 1.00 19.23 144 GLY A O 1
ATOM 766 N N . ASP A 1 145 ? 16.604 -5.256 35.827 1.00 18.14 145 ASP A N 1
ATOM 767 C CA . ASP A 1 145 ? 15.257 -5.348 35.258 1.00 18.94 145 ASP A CA 1
ATOM 768 C C . ASP A 1 145 ? 15.352 -5.367 33.738 1.00 18.94 145 ASP A C 1
ATOM 769 O O . ASP A 1 145 ? 15.941 -4.468 33.132 1.00 17.72 145 ASP A O 1
ATOM 774 N N . LYS A 1 146 ? 14.789 -6.402 33.124 1.00 19.96 146 LYS A N 1
ATOM 775 C CA . LYS A 1 146 ? 14.760 -6.497 31.672 1.00 16.52 146 LYS A CA 1
ATOM 776 C C . LYS A 1 146 ? 13.376 -6.108 31.186 1.00 21.65 146 LYS A C 1
ATOM 777 O O . LYS A 1 146 ? 12.391 -6.806 31.422 1.00 19.35 146 LYS A O 1
ATOM 783 N N . ILE A 1 147 ? 13.312 -4.967 30.517 1.00 18.27 147 ILE A N 1
ATOM 784 C CA . ILE A 1 147 ? 12.047 -4.378 30.141 1.00 16.87 147 ILE A CA 1
ATOM 785 C C . ILE A 1 147 ? 12.060 -4.066 28.658 1.00 16.12 147 ILE A C 1
ATOM 786 O O . ILE A 1 147 ? 13.104 -4.123 28.004 1.00 15.75 147 ILE A O 1
ATOM 791 N N . THR A 1 148 ? 10.887 -3.740 28.130 1.00 15.02 148 THR A N 1
ATOM 792 C CA . THR A 1 148 ? 10.770 -3.376 26.726 1.00 14.74 148 THR A CA 1
ATOM 793 C C . THR A 1 148 ? 10.071 -2.038 26.618 1.00 13.52 148 THR A C 1
ATOM 794 O O . THR A 1 148 ? 8.986 -1.857 27.156 1.00 13.46 148 THR A O 1
ATOM 798 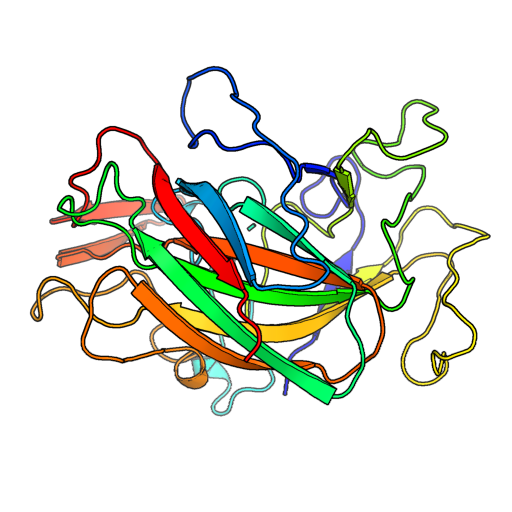N N . LEU A 1 149 ? 10.715 -1.104 25.926 1.00 12.60 149 LEU A N 1
ATOM 799 C CA . LEU A 1 149 ? 10.132 0.199 25.655 1.00 11.97 149 LEU A CA 1
ATOM 800 C C . LEU A 1 149 ? 9.593 0.188 24.237 1.00 11.88 149 LEU A C 1
ATOM 801 O O . LEU A 1 149 ? 10.323 -0.131 23.300 1.00 11.81 149 LEU A O 1
ATOM 806 N N . SER A 1 150 ? 8.325 0.547 24.085 1.00 12.19 150 SER A N 1
ATOM 807 C CA . SER A 1 150 ? 7.709 0.629 22.769 1.00 12.58 150 SER A CA 1
ATOM 808 C C . SER A 1 150 ? 6.968 1.951 22.660 1.00 12.69 150 SER A C 1
ATOM 809 O O . SER A 1 150 ? 6.285 2.386 23.602 1.00 13.70 150 SER A O 1
ATOM 812 N N . VAL A 1 151 ? 7.130 2.618 21.522 1.00 12.23 151 VAL A N 1
ATOM 813 C CA . VAL A 1 151 ? 6.350 3.820 21.251 1.00 12.16 151 VAL A CA 1
ATOM 814 C C . VAL A 1 151 ? 5.779 3.694 19.851 1.00 11.94 151 VAL A C 1
ATOM 815 O O . VAL A 1 151 ? 6.501 3.352 18.912 1.00 12.06 151 VAL A O 1
ATOM 819 N N . GLN A 1 152 ? 4.482 3.948 19.719 1.00 11.99 152 GLN A N 1
ATOM 820 C CA . GLN A 1 152 ? 3.813 3.890 18.418 1.00 13.59 152 GLN A CA 1
ATOM 821 C C . GLN A 1 152 ? 2.700 4.903 18.370 1.00 11.78 152 GLN A C 1
ATOM 822 O O . GLN A 1 152 ? 2.374 5.533 19.370 1.00 11.61 152 GLN A O 1
ATOM 828 N N . ARG A 1 153 ? 2.102 5.065 17.202 1.00 11.96 153 ARG A N 1
ATOM 829 C CA . ARG A 1 153 ? 1.021 6.025 17.051 1.00 12.80 153 ARG A CA 1
ATOM 830 C C . ARG A 1 153 ? -0.145 5.651 17.962 1.00 13.02 153 ARG A C 1
ATOM 831 O O . ARG A 1 153 ? -0.474 4.468 18.117 1.00 13.39 153 ARG A O 1
ATOM 839 N N . ASP A 1 154 ? -0.745 6.660 18.583 1.00 12.82 154 ASP A N 1
ATOM 840 C CA . ASP A 1 154 ? -1.945 6.477 19.401 1.00 13.69 154 ASP A CA 1
ATOM 841 C C . ASP A 1 154 ? -3.058 5.934 18.510 1.00 14.38 154 ASP A C 1
ATOM 842 O O . ASP A 1 154 ? -3.095 6.215 17.313 1.00 13.94 154 ASP A O 1
ATOM 847 N N . ALA A 1 155 ? -3.978 5.183 19.105 1.00 15.10 155 ALA A N 1
ATOM 848 C CA . ALA A 1 155 ? -5.068 4.580 18.348 1.00 15.95 155 ALA A CA 1
ATOM 849 C C . ALA A 1 155 ? -5.873 5.615 17.560 1.00 16.44 155 ALA A C 1
ATOM 850 O O . ALA A 1 155 ? -6.348 5.325 16.459 1.00 17.73 155 ALA A O 1
ATOM 852 N N . GLN A 1 156 ? -6.027 6.818 18.109 1.00 16.86 156 GLN A N 1
ATOM 853 C CA . GLN A 1 156 ? -6.792 7.875 17.442 1.00 17.88 156 GLN A CA 1
ATOM 854 C C . GLN A 1 156 ? -6.149 8.354 16.140 1.00 16.69 156 GLN A C 1
ATOM 855 O O . GLN A 1 156 ? -6.819 8.959 15.302 1.00 17.42 156 GLN A O 1
ATOM 861 N N . GLU A 1 157 ? -4.853 8.081 15.972 1.00 15.62 157 GLU A N 1
ATOM 862 C CA . GLU A 1 157 ? -4.130 8.517 14.777 1.00 14.02 157 GLU A CA 1
ATOM 863 C C . GLU A 1 157 ? -3.446 7.338 14.108 1.00 14.11 157 GLU A C 1
ATOM 864 O O . GLU A 1 157 ? -2.456 7.496 13.398 1.00 13.10 157 GLU A O 1
ATOM 870 N N . ALA A 1 158 ? -3.990 6.142 14.325 1.00 14.72 158 ALA A N 1
ATOM 871 C CA . ALA A 1 158 ? -3.332 4.909 13.891 1.00 15.34 158 ALA A CA 1
ATOM 872 C C . ALA A 1 158 ? -3.083 4.804 12.385 1.00 15.01 158 ALA A C 1
ATOM 873 O O . ALA A 1 158 ? -2.160 4.114 11.953 1.00 16.02 158 ALA A O 1
ATOM 875 N N A SER A 1 159 ? -3.910 5.497 11.605 0.50 16.76 159 SER A N 1
ATOM 876 N N B SER A 1 159 ? -3.915 5.467 11.588 0.50 16.22 159 SER A N 1
ATOM 877 C CA A SER A 1 159 ? -3.826 5.456 10.145 0.50 15.74 159 SER A CA 1
ATOM 878 C CA B SER A 1 159 ? -3.742 5.444 10.135 0.50 15.54 159 SER A CA 1
ATOM 879 C C A SER A 1 159 ? -3.207 6.729 9.568 0.50 16.07 159 SER A C 1
ATOM 880 C C B SER A 1 159 ? -3.451 6.839 9.590 0.50 15.43 159 SER A C 1
ATOM 881 O O A SER A 1 159 ? -3.048 6.849 8.351 0.50 15.73 159 SER A O 1
ATOM 882 O O B SER A 1 159 ? -3.756 7.156 8.436 0.50 15.19 159 SER A O 1
ATOM 887 N N . LEU A 1 160 ? -2.866 7.677 10.441 1.00 14.58 160 LEU A N 1
ATOM 888 C CA . LEU A 1 160 ? -2.350 8.977 10.010 1.00 13.66 160 LEU A CA 1
ATOM 889 C C . LEU A 1 160 ? -0.828 8.966 10.114 1.00 13.54 160 LEU A C 1
ATOM 890 O O . LEU A 1 160 ? -0.268 8.721 11.184 1.00 13.11 160 LEU A O 1
ATOM 895 N N . LYS A 1 161 ? -0.157 9.203 8.994 1.00 13.02 161 LYS A N 1
ATOM 896 C CA . LYS A 1 161 ? 1.305 9.132 8.965 1.00 12.94 161 LYS A CA 1
ATOM 897 C C . LYS A 1 161 ? 1.921 10.424 9.496 1.00 11.90 161 LYS A C 1
ATOM 898 O O . LYS A 1 161 ? 1.417 11.515 9.233 1.00 12.23 161 LYS A O 1
ATOM 904 N N . GLY A 1 162 ? 3.011 10.300 10.250 1.00 11.04 162 GLY A N 1
ATOM 905 C CA . GLY A 1 162 ? 3.726 11.478 10.729 1.00 10.70 162 GLY A CA 1
ATOM 906 C C . GLY A 1 162 ? 4.725 11.156 11.817 1.00 10.21 162 GLY A C 1
ATOM 907 O O . GLY A 1 162 ? 5.831 11.702 11.839 1.00 10.14 162 GLY A O 1
ATOM 908 N N . ALA A 1 163 ? 4.325 10.287 12.738 1.00 9.86 163 ALA A N 1
ATOM 909 C CA . ALA A 1 163 ? 5.181 9.925 13.858 1.00 9.90 163 ALA A CA 1
ATOM 910 C C . ALA A 1 163 ? 6.393 9.113 13.418 1.00 10.14 163 ALA A C 1
ATOM 911 O O . ALA A 1 163 ? 6.286 8.197 12.607 1.00 10.09 163 ALA A O 1
ATOM 913 N N . HIS A 1 164 ? 7.539 9.475 13.985 1.00 9.76 164 HIS A N 1
ATOM 914 C CA . HIS A 1 164 ? 8.737 8.645 14.003 1.00 9.70 164 HIS A CA 1
ATOM 915 C C . HIS A 1 164 ? 9.310 8.865 15.395 1.00 9.82 164 HIS A C 1
ATOM 916 O O . HIS A 1 164 ? 10.187 9.715 15.592 1.00 9.30 164 HIS A O 1
ATOM 923 N N . PRO A 1 165 ? 8.779 8.142 16.387 1.00 9.79 165 PRO A N 1
ATOM 924 C CA . PRO A 1 165 ? 9.154 8.474 17.756 1.00 10.02 165 PRO A CA 1
ATOM 925 C C . PRO A 1 165 ? 10.605 8.140 18.063 1.00 9.61 165 PRO A C 1
ATOM 926 O O . PRO A 1 165 ? 11.162 7.183 17.520 1.00 9.29 165 PRO A O 1
ATOM 930 N N . GLY A 1 166 ? 11.195 8.937 18.944 1.00 9.43 166 GLY A N 1
ATOM 931 C CA . GLY A 1 166 ? 12.523 8.687 19.493 1.00 9.71 166 GLY A CA 1
ATOM 932 C C . GLY A 1 166 ? 12.495 8.868 21.004 1.00 9.07 166 GLY A C 1
ATOM 933 O O . GLY A 1 166 ? 11.561 9.466 21.551 1.00 9.35 166 GLY A O 1
ATOM 934 N N . PHE A 1 167 ? 13.511 8.343 21.686 1.00 9.07 167 PHE A N 1
ATOM 935 C CA . PHE A 1 167 ? 13.570 8.447 23.144 1.00 9.12 167 PHE A CA 1
ATOM 936 C C . PHE A 1 167 ? 14.976 8.706 23.646 1.00 9.39 167 PHE A C 1
ATOM 937 O O . PHE A 1 167 ? 15.953 8.421 22.952 1.00 8.64 167 PHE A O 1
ATOM 945 N N . ILE A 1 168 ? 15.053 9.259 24.855 1.00 9.14 168 ILE A N 1
ATOM 946 C CA . ILE A 1 168 ? 16.274 9.219 25.649 1.00 9.70 168 ILE A CA 1
ATOM 947 C C . ILE A 1 168 ? 15.869 8.770 27.035 1.00 9.64 168 ILE A C 1
ATOM 948 O O . ILE A 1 168 ? 14.870 9.244 27.569 1.00 9.59 168 ILE A O 1
ATOM 953 N N . LEU A 1 169 ? 16.655 7.861 27.602 1.00 10.04 169 LEU A N 1
ATOM 954 C CA . LEU A 1 169 ? 16.451 7.373 28.954 1.00 10.45 169 LEU A CA 1
ATOM 955 C C . LEU A 1 169 ? 17.644 7.781 29.805 1.00 10.42 169 LEU A C 1
ATOM 956 O O . LEU A 1 169 ? 18.789 7.510 29.436 1.00 10.38 169 LEU A O 1
ATOM 961 N N . PHE A 1 170 ? 17.357 8.436 30.928 1.00 10.08 170 PHE A N 1
ATOM 962 C CA . PHE A 1 170 ? 18.379 8.898 31.865 1.00 10.57 170 PHE A CA 1
ATOM 963 C C . PHE A 1 170 ? 18.183 8.225 33.218 1.00 11.27 170 PHE A C 1
ATOM 964 O O . PHE A 1 170 ? 17.059 7.915 33.621 1.00 11.02 170 PHE A O 1
ATOM 972 N N . TRP A 1 171 ? 19.291 8.068 33.937 1.00 12.72 171 TRP A N 1
ATOM 973 C CA . TRP A 1 171 ? 19.273 7.640 35.319 1.00 10.87 171 TRP A CA 1
ATOM 974 C C . TRP A 1 171 ? 19.591 8.838 36.211 1.00 12.98 171 TRP A C 1
ATO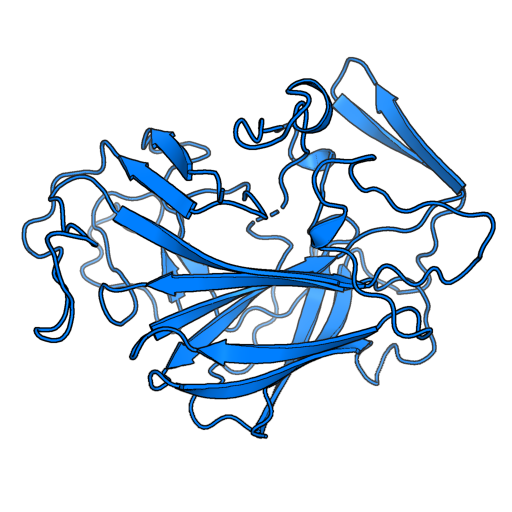M 975 O O . TRP A 1 171 ? 20.535 9.593 35.936 1.00 11.21 171 TRP A O 1
ATOM 986 N N . ARG A 1 172 ? 18.794 9.013 37.258 1.00 11.70 172 ARG A N 1
ATOM 987 C CA . ARG A 1 172 ? 18.969 10.094 38.213 1.00 11.63 172 ARG A CA 1
ATOM 988 C C . ARG A 1 172 ? 19.358 9.448 39.548 1.00 12.25 172 ARG A C 1
ATOM 989 O O . ARG A 1 172 ? 18.492 9.005 40.300 1.00 12.12 172 ARG A O 1
ATOM 997 N N . PRO A 1 173 ? 20.679 9.371 39.836 1.00 12.47 173 PRO A N 1
ATOM 998 C CA . PRO A 1 173 ? 21.161 8.648 41.029 1.00 12.78 173 PRO A CA 1
ATOM 999 C C . PRO A 1 173 ? 20.657 9.234 42.347 1.00 12.74 173 PRO A C 1
ATOM 1000 O O . PRO A 1 173 ? 20.652 8.536 43.361 1.00 13.10 173 PRO A O 1
ATOM 1004 N N . GLU A 1 174 ? 20.220 10.488 42.328 1.00 12.65 174 GLU A N 1
ATOM 1005 C CA . GLU A 1 174 ? 19.628 11.133 43.506 1.00 12.78 174 GLU A CA 1
ATOM 1006 C C . GLU A 1 174 ? 18.445 10.333 44.061 1.00 13.28 174 GLU A C 1
ATOM 1007 O O . GLU A 1 174 ? 18.105 10.435 45.241 1.00 13.72 174 GLU A O 1
ATOM 1013 N N . GLY A 1 175 ? 17.796 9.554 43.197 1.00 12.94 175 GLY A N 1
ATOM 1014 C CA . GLY A 1 175 ? 16.818 8.559 43.659 1.00 13.27 175 GLY A CA 1
ATOM 1015 C C . GLY A 1 175 ? 15.356 8.947 43.572 1.00 13.30 175 GLY A C 1
ATOM 1016 O O . GLY A 1 175 ? 14.478 8.170 43.955 1.00 13.66 175 GLY A O 1
ATOM 1017 N N . GLY A 1 176 ? 15.080 10.135 43.046 1.00 13.06 176 GLY A N 1
ATOM 1018 C CA . GLY A 1 176 ? 13.730 10.656 42.976 1.00 13.09 176 GLY A CA 1
ATOM 1019 C C . GLY A 1 176 ? 13.782 12.056 42.416 1.00 13.26 176 GLY A C 1
ATOM 1020 O O . GLY A 1 176 ? 14.859 12.533 42.054 1.00 13.38 176 GLY A O 1
ATOM 1021 N N . PRO A 1 177 ? 12.627 12.730 42.347 1.00 13.04 177 PRO A N 1
ATOM 1022 C CA . PRO A 1 177 ? 12.568 14.097 41.844 1.00 13.42 177 PRO A CA 1
ATOM 1023 C C . PRO A 1 177 ? 13.549 14.991 42.598 1.00 13.04 177 PRO A C 1
ATOM 1024 O O . PRO A 1 177 ? 13.727 14.864 43.826 1.00 13.34 177 PRO A O 1
ATOM 1028 N N . LEU A 1 178 ? 14.184 15.894 41.856 1.00 12.15 178 LEU A N 1
ATOM 1029 C CA . LEU A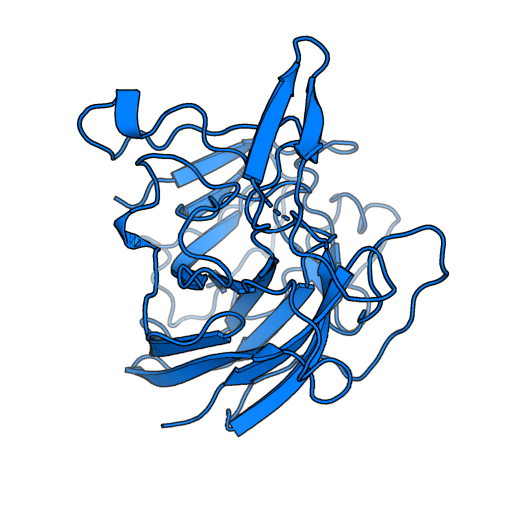 1 178 ? 15.244 16.727 42.396 1.00 11.93 178 LEU A CA 1
ATOM 1030 C C . LEU A 1 178 ? 14.771 18.171 42.504 1.00 12.20 178 LEU A C 1
ATOM 1031 O O . LEU A 1 178 ? 14.708 18.899 41.513 1.00 12.20 178 LEU A O 1
ATOM 1036 N N . PHE A 1 179 ? 14.418 18.584 43.720 1.00 12.48 179 PHE A N 1
ATOM 1037 C CA . PHE A 1 179 ? 14.100 19.971 43.984 1.00 12.68 179 PHE A CA 1
ATOM 1038 C C . PHE A 1 179 ? 15.412 20.741 44.110 1.00 13.08 179 PHE A C 1
ATOM 1039 O O . PHE A 1 179 ? 16.305 20.325 44.845 1.00 12.92 179 PHE A O 1
ATOM 1047 N N . TRP A 1 180 ? 15.539 21.833 43.364 1.00 12.55 180 TRP A N 1
ATOM 1048 C CA . TRP A 1 180 ? 16.744 22.673 43.439 1.00 11.73 180 TRP A CA 1
ATOM 1049 C C . TRP A 1 180 ? 16.351 24.147 43.536 1.00 12.71 180 TRP A C 1
ATOM 1050 O O . TRP A 1 180 ? 15.995 24.769 42.540 1.00 12.15 180 TRP A O 1
ATOM 1061 N N . ALA A 1 181 ? 16.386 24.697 44.752 1.00 13.35 181 ALA A N 1
ATOM 1062 C CA . ALA A 1 181 ? 15.988 26.082 44.959 1.00 13.96 181 ALA A CA 1
ATOM 1063 C C . ALA A 1 181 ? 16.865 27.018 44.131 1.00 13.70 181 ALA A C 1
ATOM 1064 O O . ALA A 1 181 ? 18.079 26.825 44.043 1.00 13.81 181 ALA A O 1
ATOM 1066 N N . GLY A 1 182 ? 16.248 28.031 43.531 1.00 13.70 182 GLY A N 1
ATOM 1067 C CA . GLY A 1 182 ? 16.999 29.061 42.808 1.00 14.10 182 GLY A CA 1
ATOM 1068 C C . GLY A 1 182 ? 17.055 28.828 41.312 1.00 14.06 182 GLY A C 1
ATOM 1069 O O . GLY A 1 182 ? 17.568 29.652 40.563 1.00 13.97 182 GLY A O 1
ATOM 1070 N N . THR A 1 183 ? 16.507 27.700 40.875 1.00 13.68 183 THR A N 1
ATOM 1071 C CA . THR A 1 183 ? 16.437 27.374 39.454 1.00 13.48 183 THR A CA 1
ATOM 1072 C C . THR A 1 183 ? 15.211 28.048 38.834 1.00 13.28 183 THR A C 1
ATOM 1073 O O . THR A 1 183 ? 14.423 28.663 39.542 1.00 13.13 183 THR A O 1
ATOM 1077 N N . GLN A 1 184 ? 15.044 27.938 37.517 1.00 12.52 184 GLN A N 1
ATOM 1078 C CA . GLN A 1 184 ? 14.081 28.778 36.798 1.00 12.67 184 GLN A CA 1
ATOM 1079 C C . GLN A 1 184 ? 12.700 28.846 37.442 1.00 13.63 184 GLN A C 1
ATOM 1080 O O . GLN A 1 184 ? 12.128 29.929 37.600 1.00 13.81 184 GLN A O 1
ATOM 1086 N N . ASP A 1 185 ? 12.159 27.682 37.785 1.00 13.79 185 ASP A N 1
ATOM 1087 C CA . ASP A 1 185 ? 10.777 27.596 38.244 1.00 14.66 185 ASP A CA 1
ATOM 1088 C C . ASP A 1 185 ? 10.672 27.399 39.746 1.00 15.09 185 ASP A C 1
ATOM 1089 O O . ASP A 1 185 ? 9.593 27.119 40.276 1.00 15.32 185 ASP A O 1
ATOM 1094 N N . LEU A 1 186 ? 11.796 27.557 40.434 1.00 15.56 186 LEU A N 1
ATOM 1095 C CA . LEU A 1 186 ? 11.843 27.349 41.874 1.00 16.60 186 LEU A CA 1
ATOM 1096 C C . LEU A 1 186 ? 12.596 28.490 42.559 1.00 18.28 186 LEU A C 1
ATOM 1097 O O . LEU A 1 186 ? 13.311 28.263 43.521 1.00 17.10 186 LEU A O 1
ATOM 1102 N N A ASP A 1 187 ? 12.426 29.704 42.037 0.50 19.38 187 ASP A N 1
ATOM 1103 N N B ASP A 1 187 ? 12.407 29.710 42.065 0.50 19.47 187 ASP A N 1
ATOM 1104 C CA A ASP A 1 187 ? 13.161 30.880 42.511 0.50 21.63 187 ASP A CA 1
ATOM 1105 C CA B ASP A 1 187 ? 13.173 30.862 42.539 0.50 18.08 187 ASP A CA 1
ATOM 1106 C C A ASP A 1 187 ? 12.233 31.955 43.077 0.50 21.31 187 ASP A C 1
ATOM 1107 C C B ASP A 1 187 ? 12.288 31.918 43.205 0.50 21.69 187 ASP A C 1
ATOM 1108 O O A ASP A 1 187 ? 12.577 33.139 43.095 0.50 21.94 187 ASP A O 1
ATOM 1109 O O B ASP A 1 187 ? 12.718 33.050 43.428 0.50 21.97 187 ASP A O 1
ATOM 1118 N N . GLU A 1 188 ? 11.055 31.535 43.524 1.00 22.28 188 GLU A N 1
ATOM 1119 C CA . GLU A 1 188 ? 10.097 32.441 44.153 1.00 30.78 188 GLU A CA 1
ATOM 1120 C C . GLU A 1 188 ? 9.654 31.888 45.500 1.00 21.79 188 GLU A C 1
ATOM 1121 O O . GLU A 1 188 ? 8.463 31.902 45.820 1.00 25.87 188 GLU A O 1
ATOM 1127 N N . GLY A 1 189 ? 10.610 31.381 46.273 1.00 25.61 189 GLY A N 1
ATOM 1128 C CA . GLY A 1 189 ? 10.339 30.902 47.623 1.00 24.66 189 GLY A CA 1
ATOM 1129 C C . GLY A 1 189 ? 9.688 29.537 47.745 1.00 24.80 189 GLY A C 1
ATOM 1130 O O . GLY A 1 189 ? 9.233 29.164 48.825 1.00 24.99 189 GLY A O 1
ATOM 1131 N N . GLN A 1 190 ? 9.641 28.780 46.651 1.00 24.62 190 GLN A N 1
ATOM 1132 C CA . GLN A 1 190 ? 9.159 27.403 46.722 1.00 23.68 190 GLN A CA 1
ATOM 1133 C C . GLN A 1 190 ? 10.034 26.567 47.642 1.00 23.41 190 GLN A C 1
ATOM 1134 O O . GLN A 1 190 ? 11.247 26.761 47.712 1.00 23.24 190 GLN A O 1
ATOM 1140 N N . THR A 1 191 ? 9.402 25.633 48.343 1.00 22.74 191 THR A N 1
ATOM 1141 C CA . THR A 1 191 ? 10.095 24.747 49.262 1.00 22.96 191 THR A CA 1
ATOM 1142 C C . THR A 1 191 ? 10.111 23.312 48.735 1.00 22.07 191 THR A C 1
ATOM 1143 O O . THR A 1 191 ? 10.821 22.454 49.262 1.00 21.26 191 THR A O 1
ATOM 1147 N N . ALA A 1 192 ? 9.319 23.061 47.696 1.00 20.25 192 ALA A N 1
ATOM 1148 C CA . ALA A 1 192 ? 9.251 21.750 47.065 1.00 19.90 192 ALA A CA 1
ATOM 1149 C C . ALA A 1 192 ? 8.881 21.915 45.595 1.00 18.93 192 ALA A C 1
ATOM 1150 O O . ALA A 1 192 ? 8.441 22.978 45.167 1.00 17.82 192 ALA A O 1
ATOM 1152 N N . LEU A 1 193 ? 9.071 20.852 44.820 1.00 17.81 193 LEU A N 1
ATOM 1153 C CA . LEU A 1 193 ? 8.587 20.833 43.451 1.00 16.95 193 LEU A CA 1
ATOM 1154 C C . LEU A 1 193 ? 7.075 20.878 43.418 1.00 17.72 193 LEU A C 1
ATOM 1155 O O . LEU A 1 193 ? 6.420 20.381 44.337 1.00 17.79 193 LEU A O 1
ATOM 1160 N N . PRO A 1 194 ? 6.515 21.457 42.350 1.00 18.31 194 PRO A N 1
ATOM 1161 C CA . PRO A 1 194 ? 5.075 21.309 42.184 1.00 18.70 194 PRO A CA 1
ATOM 1162 C C . PRO A 1 194 ? 4.753 19.833 41.961 1.00 18.63 194 PRO A C 1
ATOM 1163 O O . PRO A 1 194 ? 5.636 19.051 41.595 1.00 17.90 194 PRO A O 1
ATOM 1167 N N . ALA A 1 195 ? 3.505 19.447 42.205 1.00 18.01 195 ALA A N 1
ATOM 1168 C CA . ALA A 1 195 ? 3.106 18.059 42.053 1.00 17.17 195 ALA A CA 1
ATOM 1169 C C . ALA A 1 195 ? 3.426 17.552 40.641 1.00 16.29 195 ALA A C 1
ATOM 1170 O O . ALA A 1 195 ? 3.331 18.308 39.675 1.00 16.19 195 ALA A O 1
ATOM 1172 N N . ASP A 1 196 ? 3.824 16.283 40.552 1.00 15.06 196 ASP A N 1
ATOM 1173 C CA . ASP A 1 196 ? 3.964 15.588 39.262 1.00 14.17 196 ASP A CA 1
ATOM 1174 C C . ASP A 1 196 ? 4.956 16.276 38.328 1.00 13.98 196 ASP A C 1
ATOM 1175 O O . ASP A 1 196 ? 4.777 16.281 37.109 1.00 13.83 196 ASP A O 1
ATOM 1180 N N . SER A 1 197 ? 6.011 16.829 38.923 1.00 13.90 197 SER A N 1
ATOM 1181 C CA . SER A 1 197 ? 6.993 17.623 38.201 1.00 13.75 197 SER A CA 1
ATOM 1182 C C . SER A 1 197 ? 8.414 17.266 38.634 1.00 12.90 197 SER A C 1
ATOM 1183 O O . SER A 1 197 ? 8.630 16.658 39.677 1.00 13.18 197 SER A O 1
ATOM 1186 N N . ASP A 1 198 ? 9.393 17.646 37.822 1.00 11.64 198 ASP A N 1
ATOM 1187 C CA . ASP A 1 198 ? 10.784 17.367 38.163 1.00 11.47 198 ASP A CA 1
ATOM 1188 C C . ASP A 1 198 ? 11.669 18.323 37.388 1.00 11.19 198 ASP A C 1
ATOM 1189 O O . ASP A 1 198 ? 11.238 18.893 36.403 1.00 11.57 198 ASP A O 1
ATOM 1194 N N . THR A 1 199 ? 12.904 18.498 37.839 1.00 10.77 199 THR A N 1
ATOM 1195 C CA . THR A 1 199 ? 13.860 19.351 37.130 1.00 10.38 199 THR A CA 1
ATOM 1196 C C . THR A 1 199 ? 14.604 18.583 36.048 1.00 10.36 199 THR A C 1
ATOM 1197 O O . THR A 1 199 ? 14.952 17.412 36.228 1.00 9.89 199 THR A O 1
ATOM 1201 N N . VAL A 1 200 ? 14.880 19.270 34.938 1.00 9.83 200 VAL A N 1
ATOM 1202 C CA . VAL A 1 200 ? 15.864 18.800 33.960 1.00 10.10 200 VAL A CA 1
ATOM 1203 C C . VAL A 1 200 ? 16.769 19.980 33.640 1.00 9.85 200 VAL A C 1
ATOM 1204 O O . VAL A 1 200 ? 16.486 21.102 34.049 1.00 10.25 200 VAL A O 1
ATOM 1208 N N . ILE A 1 201 ? 17.850 19.737 32.912 1.00 9.25 201 ILE A N 1
ATOM 1209 C CA . ILE A 1 201 ? 18.949 20.694 32.861 1.00 9.66 201 ILE A CA 1
ATOM 1210 C C . ILE A 1 201 ? 18.662 21.967 32.077 1.00 9.78 201 ILE A C 1
ATOM 1211 O O . ILE A 1 201 ? 19.052 23.062 32.503 1.00 9.88 201 ILE A O 1
ATOM 1216 N N . GLY A 1 202 ? 17.956 21.840 30.959 1.00 9.68 202 GLY A N 1
ATOM 1217 C CA . GLY A 1 202 ? 17.744 22.994 30.099 1.00 9.97 202 GLY A CA 1
ATOM 1218 C C . GLY A 1 202 ? 16.643 22.796 29.093 1.00 9.91 202 GLY A C 1
ATOM 1219 O O . GLY A 1 202 ? 16.045 21.728 29.023 1.00 9.78 202 GLY A O 1
ATOM 1220 N N . HIS A 1 203 ? 16.399 23.836 28.306 1.00 9.99 203 HIS A N 1
ATOM 1221 C CA . HIS A 1 203 ? 15.288 23.868 27.371 1.00 10.42 203 HIS A CA 1
ATOM 1222 C C . HIS A 1 203 ? 15.524 23.145 26.064 1.00 10.38 203 HIS A C 1
ATOM 1223 O O . HIS A 1 203 ? 14.576 22.915 25.311 1.00 9.69 203 HIS A O 1
ATOM 1230 N N . VAL A 1 204 ? 16.789 22.827 25.791 1.00 10.17 204 VAL A N 1
ATOM 1231 C CA . VAL A 1 204 ? 17.173 22.124 24.571 1.00 10.41 204 VAL A CA 1
ATOM 1232 C C . VAL A 1 204 ? 18.114 21.003 24.987 1.00 10.08 204 VAL A C 1
ATOM 1233 O O . VAL A 1 204 ? 19.006 21.210 25.811 1.00 10.10 204 VAL A O 1
ATOM 1237 N N . ILE A 1 205 ? 17.897 19.816 24.422 1.00 9.19 205 ILE A N 1
ATOM 1238 C CA . ILE A 1 205 ? 18.429 18.588 25.006 1.00 9.48 205 ILE A CA 1
ATOM 1239 C C . ILE A 1 205 ? 19.336 17.808 24.056 1.00 9.54 205 ILE A C 1
ATOM 1240 O O . ILE A 1 205 ? 19.142 17.816 22.847 1.00 9.89 205 ILE A O 1
ATOM 1245 N N . VAL A 1 206 ? 20.332 17.144 24.634 1.00 9.45 206 VAL A N 1
ATOM 1246 C CA . VAL A 1 206 ? 21.260 16.297 23.898 1.00 10.20 206 VAL A CA 1
ATOM 1247 C C . VAL A 1 206 ? 20.819 14.834 23.988 1.00 9.94 206 VAL A C 1
ATOM 1248 O O . VAL A 1 206 ? 20.367 14.367 25.049 1.00 9.90 206 VAL A O 1
ATOM 1252 N N . GLN A 1 207 ? 20.952 14.117 22.869 1.00 10.22 207 GLN A N 1
ATOM 1253 C CA . GLN A 1 207 ? 20.297 12.820 22.712 1.00 10.16 207 GLN A CA 1
ATOM 1254 C C . GLN A 1 207 ? 21.226 11.618 22.837 1.00 10.59 207 GLN A C 1
ATOM 1255 O O . GLN A 1 207 ? 20.765 10.475 22.771 1.00 10.37 207 GLN A O 1
ATOM 1261 N N . HIS A 1 208 ? 22.521 11.858 22.996 1.00 10.91 208 HIS A N 1
ATOM 1262 C CA . HIS A 1 208 ? 23.476 10.751 23.084 1.00 11.17 208 HIS A CA 1
ATOM 1263 C C . HIS A 1 208 ? 24.637 11.156 23.974 1.00 11.24 208 HIS A C 1
ATOM 1264 O O . HIS A 1 208 ? 25.797 11.096 23.556 1.00 11.88 208 HIS A O 1
ATOM 1271 N N . ALA A 1 209 ? 24.323 11.576 25.199 1.00 11.06 209 ALA A N 1
ATOM 1272 C CA . ALA A 1 209 ? 25.345 12.105 26.101 1.00 11.20 209 ALA A CA 1
ATOM 1273 C C . ALA A 1 209 ? 24.882 12.082 27.549 1.00 11.21 209 ALA A C 1
ATOM 1274 O O . ALA A 1 209 ? 23.694 12.262 27.840 1.00 11.26 209 ALA A O 1
ATOM 1276 N N . ASP A 1 210 ? 25.820 11.857 28.465 1.00 10.83 210 ASP A N 1
ATOM 1277 C CA . ASP A 1 210 ? 25.613 12.259 29.846 1.00 11.32 210 ASP A CA 1
ATOM 1278 C C . ASP A 1 210 ? 25.412 13.767 29.826 1.00 11.16 210 ASP A C 1
ATOM 1279 O O . ASP A 1 210 ? 26.045 14.477 29.029 1.00 11.05 210 ASP A O 1
ATOM 1284 N N . TRP A 1 211 ? 24.542 14.260 30.700 1.00 10.63 211 TRP A N 1
ATOM 1285 C CA . TRP A 1 211 ? 24.192 15.677 30.673 1.00 9.98 211 TRP A CA 1
ATOM 1286 C C . TRP A 1 211 ? 24.383 16.259 32.058 1.00 10.29 211 TRP A C 1
ATOM 1287 O O . TRP A 1 211 ? 23.782 15.793 33.021 1.00 9.74 211 TRP A O 1
ATOM 1298 N N . THR A 1 212 ? 25.233 17.278 32.144 1.00 10.30 212 THR A N 1
ATOM 1299 C CA . THR A 1 212 ? 25.647 17.843 33.424 1.00 10.68 212 THR A CA 1
ATOM 1300 C C . THR A 1 212 ? 25.381 19.341 33.447 1.00 10.67 212 THR A C 1
ATOM 1301 O O . THR A 1 212 ? 25.553 20.031 32.433 1.00 10.72 212 THR A O 1
ATOM 1305 N N . LEU A 1 213 ? 24.960 19.833 34.607 1.00 11.25 213 LEU A N 1
ATOM 1306 C CA . LEU A 1 213 ? 24.745 21.251 34.821 1.00 11.38 213 LEU A CA 1
ATOM 1307 C C . LEU A 1 213 ? 25.608 21.665 36.002 1.00 11.71 213 LEU A C 1
ATOM 1308 O O . LEU A 1 213 ? 25.548 21.040 37.055 1.00 11.79 213 LEU A O 1
ATOM 1313 N N . GLN A 1 214 ? 26.422 22.701 35.833 1.00 12.05 214 GLN A N 1
ATOM 1314 C CA . GLN A 1 214 ? 27.227 23.167 36.959 1.00 12.39 214 GLN A CA 1
ATOM 1315 C C . GLN A 1 214 ? 27.020 24.657 37.186 1.00 12.10 214 GLN A C 1
ATOM 1316 O O . GLN A 1 214 ? 26.380 25.329 36.384 1.00 12.30 214 GLN A O 1
ATOM 1322 N N . GLY A 1 215 ? 27.545 25.173 38.295 1.00 11.79 215 GLY A N 1
ATOM 1323 C CA . GLY A 1 215 ? 27.318 26.569 38.663 1.00 12.24 215 GLY A CA 1
ATOM 1324 C C . GLY A 1 215 ? 25.929 26.860 39.216 1.00 12.11 215 GLY A C 1
ATOM 1325 O O . GLY A 1 215 ? 25.460 27.997 39.172 1.00 11.87 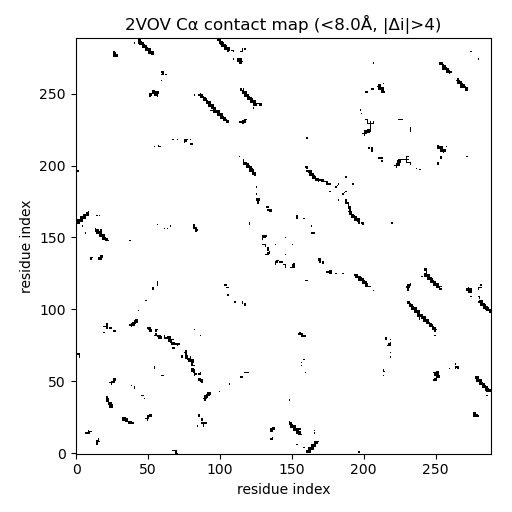215 GLY A O 1
ATOM 1326 N N . LEU A 1 216 ? 25.263 25.826 39.735 1.00 12.05 216 LEU A N 1
ATOM 1327 C CA . LEU A 1 216 ? 23.937 25.978 40.333 1.00 12.47 216 LEU A CA 1
ATOM 1328 C C . LEU A 1 216 ? 24.020 26.701 41.676 1.00 12.81 216 LEU A C 1
ATOM 1329 O O . LEU A 1 216 ? 25.065 26.672 42.324 1.00 12.59 216 LEU A O 1
ATOM 1334 N N . PRO A 1 217 ? 22.913 27.320 42.116 1.00 13.40 217 PRO A N 1
ATOM 1335 C CA . PRO A 1 217 ? 22.918 27.907 43.461 1.00 13.58 217 PRO A CA 1
ATOM 1336 C C . PRO A 1 217 ? 23.240 26.816 44.485 1.00 13.76 217 PRO A C 1
ATOM 1337 O O . PRO A 1 217 ? 22.608 25.768 44.483 1.00 13.09 217 PRO A O 1
ATOM 1341 N N . PRO A 1 218 ? 24.262 27.026 45.330 1.00 13.72 218 PRO A N 1
ATOM 1342 C CA . PRO A 1 218 ? 24.707 25.945 46.208 1.00 13.88 218 PRO A CA 1
ATOM 1343 C C . PRO A 1 218 ? 23.598 25.326 47.059 1.00 13.69 218 PRO A C 1
ATOM 1344 O O . PRO A 1 218 ? 22.746 26.034 47.593 1.00 14.04 218 PRO A O 1
ATOM 1348 N N . LYS A 1 219 ? 23.646 24.005 47.174 1.00 12.60 219 LYS A N 1
ATOM 1349 C CA . LYS A 1 219 ? 22.584 23.226 47.802 1.00 13.31 219 LYS A CA 1
ATOM 1350 C C . LYS A 1 219 ? 23.220 22.293 48.813 1.00 12.62 219 LYS A C 1
ATOM 1351 O O . LYS A 1 219 ? 24.189 21.615 48.495 1.00 12.53 219 LYS A O 1
ATOM 1357 N N . ALA A 1 220 ? 22.668 22.248 50.027 1.00 13.57 220 ALA A N 1
ATOM 1358 C CA . ALA A 1 220 ? 23.269 21.457 51.103 1.00 14.36 220 ALA A CA 1
ATOM 1359 C C . ALA A 1 220 ? 22.764 20.021 51.183 1.00 14.67 220 ALA A C 1
ATOM 1360 O O . ALA A 1 220 ? 23.341 19.201 51.896 1.00 15.36 220 ALA A O 1
ATOM 1362 N N . ASP A 1 221 ? 21.686 19.719 50.463 1.00 14.50 221 ASP A N 1
ATOM 1363 C CA . ASP A 1 221 ? 21.083 18.395 50.531 1.00 14.37 221 ASP A CA 1
ATOM 1364 C C . ASP A 1 221 ? 20.990 17.781 49.143 1.00 15.07 221 ASP A C 1
ATOM 1365 O O . ASP A 1 221 ? 19.978 17.175 48.785 1.00 15.13 221 ASP A O 1
ATOM 1370 N N . HIS A 1 222 ? 22.050 17.936 48.359 1.00 14.98 222 HIS A N 1
ATOM 1371 C CA . HIS A 1 222 ? 22.150 17.184 47.119 1.00 15.14 222 HIS A CA 1
ATOM 1372 C C . HIS A 1 222 ? 22.762 15.840 47.463 1.00 16.18 222 HIS A C 1
ATOM 1373 O O . HIS A 1 222 ? 23.984 15.713 47.600 1.00 16.46 222 HIS A O 1
ATOM 1380 N N . THR A 1 223 ? 21.894 14.839 47.605 1.00 17.37 223 THR A N 1
ATOM 1381 C CA . THR A 1 223 ? 22.285 13.549 48.151 1.00 18.45 223 THR A CA 1
ATOM 1382 C C . THR A 1 223 ? 21.803 12.393 47.277 1.00 18.53 223 THR A C 1
ATOM 1383 O O . THR A 1 223 ? 20.940 12.562 46.414 1.00 18.12 223 THR A O 1
ATOM 1387 N N . ALA A 1 224 ? 22.375 11.219 47.507 1.00 19.17 224 ALA A N 1
ATOM 1388 C CA . ALA A 1 224 ? 21.922 9.994 46.856 1.00 19.82 224 ALA A CA 1
ATOM 1389 C C . ALA A 1 224 ? 21.815 8.905 47.918 1.00 20.45 224 ALA A C 1
ATOM 1390 O O . ALA A 1 224 ? 22.482 8.985 48.952 1.00 20.31 224 ALA A O 1
ATOM 1392 N N . PRO A 1 225 ? 20.974 7.887 47.673 1.00 21.12 225 PRO A N 1
ATOM 1393 C CA . PRO A 1 225 ? 20.862 6.755 48.605 1.00 22.33 225 PRO A CA 1
ATOM 1394 C C . PRO A 1 225 ? 22.194 6.035 48.810 1.00 22.75 225 PRO A C 1
ATOM 1395 O O . PRO A 1 225 ? 23.102 6.152 47.986 1.00 21.88 225 PRO A O 1
ATOM 1399 N N . ALA A 1 226 ? 22.300 5.284 49.907 1.00 23.40 226 ALA A N 1
ATOM 1400 C CA . ALA A 1 226 ? 23.549 4.612 50.266 1.00 24.68 226 ALA A CA 1
ATOM 1401 C C . ALA A 1 226 ? 24.054 3.640 49.200 1.00 25.31 226 ALA A C 1
ATOM 1402 O O . ALA A 1 226 ? 25.257 3.410 49.086 1.00 25.65 226 ALA A O 1
ATOM 1404 N N . GLY A 1 227 ? 23.139 3.076 48.416 1.00 25.50 227 GLY A N 1
ATOM 1405 C CA . GLY A 1 227 ? 23.513 2.129 47.364 1.00 25.96 227 GLY A CA 1
ATOM 1406 C C . GLY A 1 227 ? 24.254 2.757 46.192 1.00 26.74 227 GLY A C 1
ATOM 1407 O O . GLY A 1 227 ? 24.644 2.065 45.248 1.00 26.46 227 GLY A O 1
ATOM 1408 N N . VAL A 1 228 ? 24.456 4.069 46.250 1.00 25.80 228 VAL A N 1
ATOM 1409 C CA . VAL A 1 228 ? 25.110 4.785 45.163 1.00 24.00 228 VAL A CA 1
ATOM 1410 C C . VAL A 1 228 ? 26.579 5.071 45.467 1.00 25.89 228 VAL A C 1
ATOM 1411 O O . VAL A 1 228 ? 26.909 5.631 46.514 1.00 25.91 228 VAL A O 1
ATOM 1415 N N . ASP A 1 229 ? 27.451 4.686 44.540 1.00 26.25 229 ASP A N 1
ATOM 1416 C CA . ASP A 1 229 ? 28.880 4.973 44.639 1.00 26.17 229 ASP A CA 1
ATOM 1417 C C . ASP A 1 229 ? 29.133 6.430 44.259 1.00 26.61 229 ASP A C 1
ATOM 1418 O O . ASP A 1 229 ? 29.185 6.771 43.077 1.00 26.60 229 ASP A O 1
ATOM 1423 N N . THR A 1 230 ? 29.296 7.285 45.264 1.00 27.44 230 THR A N 1
ATOM 1424 C CA . THR A 1 230 ? 29.432 8.721 45.022 1.00 28.06 230 THR A CA 1
ATOM 1425 C C . THR A 1 230 ? 30.842 9.130 44.599 1.00 27.43 230 THR A C 1
ATOM 1426 O O . THR A 1 230 ? 31.132 10.315 44.440 1.00 27.63 230 THR A O 1
ATOM 1430 N N . GLU A 1 231 ? 31.718 8.150 44.414 1.00 27.88 231 GLU A N 1
ATOM 1431 C CA . GLU A 1 231 ? 32.998 8.422 43.783 1.00 28.80 231 GLU A CA 1
ATOM 1432 C C . GLU A 1 231 ? 32.817 8.401 42.266 1.00 28.32 231 GLU A C 1
ATOM 1433 O O . GLU A 1 231 ? 33.391 9.228 41.556 1.00 26.46 231 GLU A O 1
ATOM 1439 N N . LEU A 1 232 ? 32.008 7.461 41.776 1.00 25.06 232 LEU A N 1
ATOM 1440 C CA . LEU A 1 232 ? 31.679 7.393 40.354 1.00 24.98 232 LEU A CA 1
ATOM 1441 C C . LEU A 1 232 ? 30.565 8.375 40.005 1.00 23.78 232 LEU A C 1
ATOM 1442 O O . LEU A 1 232 ? 30.548 8.947 38.916 1.00 23.64 232 LEU A O 1
ATOM 1447 N N . TYR A 1 233 ? 29.635 8.559 40.935 1.00 22.20 233 TYR A N 1
ATOM 1448 C CA . TYR A 1 233 ? 28.485 9.433 40.720 1.00 21.22 233 TYR A CA 1
ATOM 1449 C C . TYR A 1 233 ? 28.438 10.498 41.807 1.00 19.81 233 TYR A C 1
ATOM 1450 O O . TYR A 1 233 ? 27.693 10.375 42.776 1.00 19.14 233 TYR A O 1
ATOM 1459 N N . PRO A 1 234 ? 29.249 11.553 41.646 1.00 18.83 234 PRO A N 1
ATOM 1460 C CA . PRO A 1 234 ? 29.407 12.543 42.715 1.00 18.24 234 PRO A CA 1
ATOM 1461 C C . PRO A 1 234 ? 28.147 13.352 42.980 1.00 17.58 234 PRO A C 1
ATOM 1462 O O . PRO A 1 234 ? 27.349 13.571 42.072 1.00 16.56 234 PRO A O 1
ATOM 1466 N N . MET A 1 235 ? 27.984 13.794 44.224 1.00 16.16 235 MET A N 1
ATOM 1467 C CA . MET A 1 235 ? 26.872 14.641 44.629 1.00 14.29 235 MET A CA 1
ATOM 1468 C C . MET A 1 235 ? 27.420 15.995 45.038 1.00 15.98 235 MET A C 1
ATOM 1469 O O . MET A 1 235 ? 27.687 16.227 46.217 1.00 16.76 235 MET A O 1
ATOM 1474 N N . LYS A 1 236 ? 27.591 16.878 44.057 1.00 15.44 236 LYS A N 1
ATOM 1475 C CA . LYS A 1 236 ? 28.212 18.184 44.274 1.00 15.35 236 LYS A CA 1
ATOM 1476 C C . LYS A 1 236 ? 27.201 19.241 44.718 1.00 14.42 236 LYS A C 1
ATOM 1477 O O . LYS A 1 236 ? 26.030 19.182 44.362 1.00 13.87 236 LYS A O 1
ATOM 1483 N N . PRO A 1 237 ? 27.651 20.226 45.504 1.00 13.56 237 PRO A N 1
ATOM 1484 C CA . PRO A 1 237 ? 26.724 21.257 45.973 1.00 13.45 237 PRO A CA 1
ATOM 1485 C C . PRO A 1 237 ? 26.232 22.199 44.864 1.00 13.21 237 PRO A C 1
ATOM 1486 O O . PRO A 1 237 ? 25.258 22.914 45.063 1.00 12.36 237 PRO A O 1
ATOM 1490 N N . ASP A 1 238 ? 26.900 22.199 43.706 1.00 13.01 238 ASP A N 1
ATOM 1491 C CA . ASP A 1 238 ? 26.599 23.178 42.662 1.00 13.26 238 ASP A CA 1
ATOM 1492 C C . ASP A 1 238 ? 26.386 22.546 41.286 1.00 12.98 238 ASP A C 1
ATOM 1493 O O . ASP A 1 238 ? 26.431 23.245 40.270 1.00 12.99 238 ASP A O 1
ATOM 1498 N N A SER A 1 239 ? 26.188 21.232 41.254 0.50 12.61 239 SER A N 1
ATOM 1499 N N B SER A 1 239 ? 26.144 21.240 41.253 0.50 12.44 239 SER A N 1
ATOM 1500 C CA A SER A 1 239 ? 26.068 20.507 39.994 0.50 12.46 239 SER A CA 1
ATOM 1501 C CA B SER A 1 239 ? 26.069 20.525 39.987 0.50 12.01 239 SER A CA 1
ATOM 1502 C C A SER A 1 239 ? 25.124 19.329 40.141 0.50 11.73 239 SER A C 1
ATOM 1503 C C B SER A 1 239 ? 25.246 19.252 40.103 0.50 11.58 239 SER A C 1
ATOM 1504 O O A SER A 1 239 ? 24.887 18.843 41.247 0.50 11.56 239 SER A O 1
ATOM 1505 O O B SER A 1 239 ? 25.214 18.614 41.158 0.50 11.66 239 SER A O 1
ATOM 1510 N N . TYR A 1 240 ? 24.572 18.890 39.015 1.00 11.64 240 TYR A N 1
ATOM 1511 C CA . TYR A 1 240 ? 23.974 17.562 38.918 1.00 11.35 240 TYR A CA 1
ATOM 1512 C C . TYR A 1 240 ? 24.117 17.022 37.509 1.00 11.10 240 TYR A C 1
ATOM 1513 O O . TYR A 1 240 ? 24.313 17.781 36.555 1.00 10.64 240 TYR A O 1
ATOM 1522 N N . THR A 1 241 ? 24.054 15.700 37.408 1.00 10.84 241 THR A N 1
ATOM 1523 C CA . THR A 1 241 ? 24.200 14.994 36.137 1.00 11.18 241 THR A CA 1
ATOM 1524 C C . THR A 1 241 ? 23.025 14.047 35.923 1.00 10.63 241 THR A C 1
ATOM 1525 O O . THR A 1 241 ? 22.618 13.316 36.828 1.00 10.84 241 THR A O 1
ATOM 1529 N N . MET A 1 242 ? 22.456 14.111 34.729 1.00 10.31 242 MET A N 1
ATOM 1530 C CA . MET A 1 242 ? 21.500 13.113 34.255 1.00 10.29 242 MET A CA 1
ATOM 1531 C C . MET A 1 242 ? 22.288 12.121 33.410 1.00 10.50 242 MET A C 1
ATOM 1532 O O . MET A 1 242 ? 22.848 12.485 32.381 1.00 10.33 242 MET A O 1
ATOM 1537 N N . TYR A 1 243 ? 22.390 10.882 33.888 1.00 10.45 243 TYR A N 1
ATOM 1538 C CA . TYR A 1 243 ? 23.270 9.902 33.259 1.00 11.18 243 TYR A CA 1
ATOM 1539 C C . TYR A 1 243 ? 22.578 9.204 32.104 1.00 11.17 243 TYR A C 1
ATOM 1540 O O . TYR A 1 243 ? 21.462 8.704 32.251 1.00 11.19 243 TYR A O 1
ATOM 1549 N N . TYR A 1 244 ? 23.247 9.186 30.957 1.00 10.94 244 TYR A N 1
ATOM 1550 C CA . TYR A 1 244 ? 22.717 8.524 29.773 1.00 11.58 244 TYR A CA 1
ATOM 1551 C C . TYR A 1 244 ? 22.592 7.021 30.001 1.00 12.32 244 TYR A C 1
ATOM 1552 O O . TYR A 1 244 ? 23.549 6.378 30.427 1.00 12.90 244 TYR A O 1
ATOM 1561 N N . VAL A 1 245 ? 21.417 6.467 29.711 1.00 11.65 245 VAL A N 1
ATOM 1562 C CA . VAL A 1 245 ? 21.225 5.014 29.741 1.00 12.08 245 VAL A CA 1
ATOM 1563 C C . VAL A 1 245 ? 21.090 4.454 28.325 1.00 11.99 245 VAL A C 1
ATOM 1564 O O . VAL A 1 245 ? 21.793 3.518 27.947 1.00 12.49 245 VAL A O 1
ATOM 1568 N N . ASP A 1 246 ? 20.187 5.029 27.544 1.00 11.55 246 ASP A N 1
ATOM 1569 C CA . ASP A 1 246 ? 19.939 4.550 26.187 1.00 11.45 246 ASP A CA 1
ATOM 1570 C C . ASP A 1 246 ? 19.165 5.611 25.416 1.00 10.95 246 ASP A C 1
ATOM 1571 O O . ASP A 1 246 ? 18.587 6.520 26.007 1.00 10.44 246 ASP A O 1
ATOM 1576 N N . SER A 1 247 ? 19.183 5.508 24.096 1.00 10.84 247 SER A N 1
ATOM 1577 C CA . SER A 1 247 ? 18.385 6.388 23.243 1.00 10.89 247 SER A CA 1
ATOM 1578 C C . SER A 1 247 ? 18.244 5.706 21.897 1.00 10.95 247 SER A C 1
ATOM 1579 O O . SER A 1 247 ? 18.992 4.780 21.585 1.00 11.38 247 SER A O 1
ATOM 1582 N N . GLY A 1 248 ? 17.302 6.176 21.091 1.00 10.73 248 GLY A N 1
ATOM 1583 C CA . GLY A 1 248 ? 17.031 5.547 19.807 1.00 10.80 248 GLY A CA 1
ATOM 1584 C C . GLY A 1 248 ? 15.851 6.221 19.156 1.00 10.28 248 GLY A C 1
ATOM 1585 O O . GLY A 1 248 ? 15.095 6.938 19.812 1.00 10.42 248 GLY A O 1
ATOM 1586 N N . TYR A 1 249 ? 15.671 5.988 17.861 1.00 10.38 249 TYR A N 1
ATOM 1587 C CA . TYR A 1 249 ? 14.509 6.548 17.159 1.00 10.60 249 TYR A CA 1
ATOM 1588 C C . TYR A 1 249 ? 14.055 5.611 16.036 1.00 10.45 249 TYR A C 1
ATOM 1589 O O . TYR A 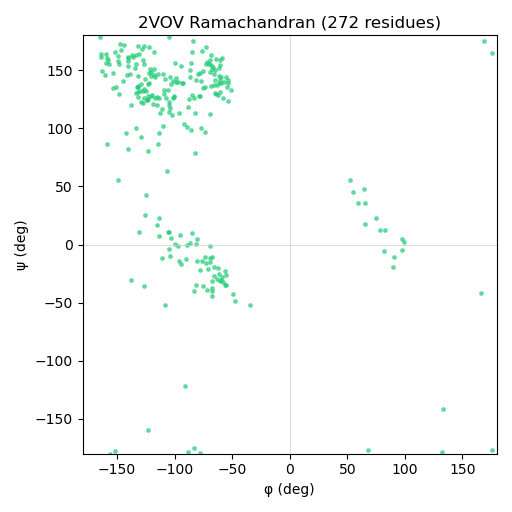1 249 ? 14.836 4.828 15.491 1.00 10.54 249 TYR A O 1
ATOM 1598 N N . ASP A 1 250 ? 12.783 5.725 15.683 1.00 10.50 250 ASP A N 1
ATOM 1599 C CA . ASP A 1 250 ? 12.203 4.973 14.581 1.00 10.93 250 ASP A CA 1
ATOM 1600 C C . ASP A 1 250 ? 12.774 5.482 13.268 1.00 11.46 250 ASP A C 1
ATOM 1601 O O . ASP A 1 250 ? 12.491 6.596 12.857 1.00 11.24 250 ASP A O 1
ATOM 1606 N N . ALA A 1 251 ? 13.566 4.647 12.603 1.00 11.60 251 ALA A N 1
ATOM 1607 C CA . ALA A 1 251 ? 14.229 5.042 11.358 1.00 12.05 251 ALA A CA 1
ATOM 1608 C C . ALA A 1 251 ? 13.544 4.460 10.117 1.00 12.47 251 ALA A C 1
ATOM 1609 O O . ALA A 1 251 ? 14.041 4.618 9.005 1.00 13.23 251 ALA A O 1
ATOM 1611 N N . ASP A 1 252 ? 12.411 3.789 10.306 1.00 12.10 252 ASP A N 1
ATOM 1612 C CA . ASP A 1 252 ? 11.682 3.202 9.178 1.00 11.90 252 ASP A CA 1
ATOM 1613 C C . ASP A 1 252 ? 10.822 4.259 8.524 1.00 12.45 252 ASP A C 1
ATOM 1614 O O . ASP A 1 252 ? 9.881 4.767 9.134 1.00 12.04 252 ASP A O 1
ATOM 1619 N N . LYS A 1 253 ? 11.151 4.612 7.288 1.00 12.78 253 LYS A N 1
ATOM 1620 C CA . LYS A 1 253 ? 10.453 5.688 6.605 1.00 13.33 253 LYS A CA 1
ATOM 1621 C C . LYS A 1 253 ? 9.101 5.239 6.079 1.00 13.34 253 LYS A C 1
ATOM 1622 O O . LYS A 1 253 ? 8.923 4.078 5.697 1.00 13.71 253 LYS A O 1
ATOM 1628 N N . TYR A 1 254 ? 8.145 6.159 6.060 1.00 12.92 254 TYR A N 1
ATOM 1629 C CA . TYR A 1 254 ? 6.865 5.885 5.417 1.00 12.82 254 TYR A CA 1
ATOM 1630 C C . TYR A 1 254 ? 7.030 5.761 3.909 1.00 14.19 254 TYR A C 1
ATOM 1631 O O . TYR A 1 254 ? 6.349 4.952 3.277 1.00 14.38 254 TYR A O 1
ATOM 1640 N N . VAL A 1 255 ? 7.902 6.587 3.338 1.00 13.98 255 VAL A N 1
ATOM 1641 C CA . VAL A 1 255 ? 8.119 6.631 1.894 1.00 14.99 255 VAL A CA 1
ATOM 1642 C C . VAL A 1 255 ? 9.614 6.523 1.642 1.00 15.18 255 VAL A C 1
ATOM 1643 O O . VAL A 1 255 ? 10.394 7.337 2.143 1.00 14.72 255 VAL A O 1
ATOM 1647 N N . ALA A 1 256 ? 10.017 5.520 0.862 1.00 15.83 256 ALA A N 1
ATOM 1648 C CA . ALA A 1 256 ? 11.435 5.184 0.739 1.00 16.56 256 ALA A CA 1
ATOM 1649 C C . ALA A 1 256 ? 12.279 6.292 0.118 1.00 16.36 256 ALA A C 1
ATOM 1650 O O . ALA A 1 256 ? 13.462 6.424 0.436 1.00 16.81 256 ALA A O 1
ATOM 1652 N N . SER A 1 257 ? 11.669 7.092 -0.750 1.00 16.52 257 SER A N 1
ATOM 1653 C CA . SER A 1 257 ? 12.398 8.150 -1.448 1.00 17.41 257 SER A CA 1
ATOM 1654 C C . SER A 1 257 ? 12.668 9.356 -0.553 1.00 16.50 257 SER A C 1
ATOM 1655 O O . SER A 1 257 ? 13.479 10.216 -0.889 1.00 16.64 257 SER A O 1
ATOM 1658 N N . LYS A 1 258 ? 11.982 9.428 0.583 1.00 15.79 258 LYS A N 1
ATOM 1659 C CA . LYS A 1 258 ? 12.096 10.599 1.449 1.00 14.58 258 LYS A CA 1
ATOM 1660 C C . LYS A 1 258 ? 13.322 10.508 2.349 1.00 14.66 258 LYS A C 1
ATOM 1661 O O . LYS A 1 258 ? 14.142 9.590 2.219 1.00 14.73 258 LYS A O 1
ATOM 1667 N N . LYS A 1 259 ? 13.458 11.477 3.247 1.00 13.85 259 LYS A N 1
ATOM 1668 C CA . LYS A 1 259 ? 14.570 11.484 4.181 1.00 18.58 259 LYS A CA 1
ATOM 1669 C C . LYS A 1 259 ? 14.062 11.944 5.540 1.00 14.02 259 LYS A C 1
ATOM 1670 O O . LYS A 1 259 ? 13.001 12.562 5.644 1.00 13.24 259 LYS A O 1
ATOM 1676 N N . LEU A 1 260 ? 14.832 11.637 6.575 1.00 13.24 260 LEU A N 1
ATOM 1677 C CA . LEU A 1 260 ? 14.490 12.063 7.923 1.00 12.83 260 LEU A CA 1
ATOM 1678 C C . LEU A 1 260 ? 15.289 13.309 8.277 1.00 12.83 260 LEU A C 1
ATOM 1679 O O . LEU A 1 260 ? 16.454 13.436 7.887 1.00 12.98 260 LEU A O 1
ATOM 1684 N N . ILE A 1 261 ? 14.664 14.225 9.009 1.00 12.04 261 ILE A N 1
ATOM 1685 C CA . ILE A 1 261 ? 15.410 15.331 9.594 1.00 11.94 261 ILE A CA 1
ATOM 1686 C C . ILE A 1 261 ? 16.213 14.758 10.755 1.00 12.24 261 ILE A C 1
ATOM 1687 O O . ILE A 1 261 ? 15.698 14.559 11.868 1.00 11.45 261 ILE A O 1
ATOM 1692 N N . MET A 1 262 ? 17.475 14.451 10.459 1.00 12.68 262 MET A N 1
ATOM 1693 C CA . MET A 1 262 ? 18.312 13.638 11.320 1.00 13.62 262 MET A CA 1
ATOM 1694 C C . MET A 1 262 ? 19.756 13.854 10.872 1.00 14.56 262 MET A C 1
ATOM 1695 O O . MET A 1 262 ? 20.008 14.119 9.696 1.00 14.58 262 MET A O 1
ATOM 1700 N N . HIS A 1 263 ? 20.697 13.752 11.807 1.00 14.66 263 HIS A N 1
ATOM 1701 C CA . HIS A 1 263 ? 22.111 13.935 11.480 1.00 15.19 263 HIS A CA 1
ATOM 1702 C C . HIS A 1 263 ? 22.582 12.837 10.532 1.00 16.50 263 HIS A C 1
ATOM 1703 O O . HIS A 1 263 ? 22.181 11.690 10.677 1.00 16.04 263 HIS A O 1
ATOM 1710 N N . PRO A 1 264 ? 23.439 13.187 9.554 1.00 17.75 264 PRO A N 1
ATOM 1711 C CA . PRO A 1 264 ? 23.922 12.153 8.629 1.00 18.62 264 PRO A CA 1
ATOM 1712 C C . PRO A 1 264 ? 24.705 11.001 9.270 1.00 18.62 264 PRO A C 1
ATOM 1713 O O . PRO A 1 264 ? 24.645 9.872 8.780 1.00 18.95 264 PRO A O 1
ATOM 1717 N N . THR A 1 265 ? 25.428 11.264 10.355 1.00 18.36 265 THR A N 1
ATOM 1718 C CA . THR A 1 265 ? 26.372 10.269 10.858 1.00 18.51 265 THR A CA 1
ATOM 1719 C C . THR A 1 265 ? 26.415 10.067 12.373 1.00 18.19 265 THR A C 1
ATOM 1720 O O . THR A 1 265 ? 26.710 8.969 12.842 1.00 18.37 265 THR A O 1
ATOM 1724 N N . ALA A 1 266 ? 26.136 11.122 13.135 1.00 17.60 266 ALA A N 1
ATOM 1725 C CA . ALA A 1 266 ? 26.414 11.107 14.569 1.00 17.46 266 ALA A CA 1
ATOM 1726 C C . ALA A 1 266 ? 25.573 10.098 15.342 1.00 17.62 266 ALA A C 1
ATOM 1727 O O . ALA A 1 266 ? 25.996 9.605 16.394 1.00 16.95 266 ALA A O 1
ATOM 1729 N N . PHE A 1 267 ? 24.386 9.801 14.812 1.00 17.93 267 PHE A N 1
ATOM 1730 C CA . PHE A 1 267 ? 23.414 8.957 15.504 1.00 16.97 267 PHE A CA 1
ATOM 1731 C C . PHE A 1 267 ? 23.169 7.628 14.785 1.00 20.35 267 PHE A C 1
ATOM 1732 O O . PHE A 1 267 ? 22.117 7.001 14.962 1.00 19.59 267 PHE A O 1
ATOM 1740 N N . LYS A 1 268 ? 24.119 7.191 13.966 1.00 22.52 268 LYS A N 1
ATOM 1741 C CA . LYS A 1 268 ? 23.916 5.938 13.243 1.00 15.34 268 LYS A CA 1
ATOM 1742 C C . LYS A 1 268 ? 23.618 4.758 14.187 1.00 25.34 268 LYS A C 1
ATOM 1743 O O . LYS A 1 268 ? 22.823 3.870 13.848 1.00 20.97 268 LYS A O 1
ATOM 1749 N N . GLY A 1 269 ? 24.228 4.763 15.372 1.00 21.59 269 GLY A N 1
ATOM 1750 C CA . GLY A 1 269 ? 23.968 3.727 16.377 1.00 21.22 269 GLY A CA 1
ATOM 1751 C C . GLY A 1 269 ? 22.619 3.839 17.071 1.00 20.82 269 GLY A C 1
ATOM 1752 O O . GLY A 1 269 ? 22.207 2.926 17.792 1.00 20.79 269 GLY A O 1
ATOM 1753 N N . LEU A 1 270 ? 21.932 4.957 16.858 1.00 19.85 270 LEU A N 1
ATOM 1754 C CA . LEU A 1 270 ? 20.653 5.200 17.516 1.00 18.85 270 LEU A CA 1
ATOM 1755 C C . LEU A 1 270 ? 19.480 4.767 16.646 1.00 17.66 270 LEU A C 1
ATOM 1756 O O . LEU A 1 270 ? 18.366 4.626 17.141 1.00 16.45 270 LEU A O 1
ATOM 1761 N N . ALA A 1 271 ? 19.723 4.575 15.351 1.00 16.47 271 ALA A N 1
ATOM 1762 C CA . ALA A 1 271 ? 18.643 4.215 14.434 1.00 15.85 271 ALA A CA 1
ATOM 1763 C C . ALA A 1 271 ? 18.057 2.845 14.764 1.00 15.66 271 ALA A C 1
ATOM 1764 O O . ALA A 1 271 ? 18.791 1.882 14.962 1.00 15.89 271 ALA A O 1
ATOM 1766 N N . LEU A 1 272 ? 16.735 2.774 14.853 1.00 14.59 272 LEU A N 1
ATOM 1767 C CA . LEU A 1 272 ? 16.052 1.510 15.071 1.00 14.46 272 LEU A CA 1
ATOM 1768 C C . LEU A 1 272 ? 15.211 1.185 13.854 1.00 14.64 272 LEU A C 1
ATOM 1769 O O . LEU A 1 272 ? 14.324 1.940 13.478 1.00 13.55 272 LEU A O 1
ATOM 1774 N N . ASN A 1 273 ? 15.504 0.053 13.226 1.00 15.26 273 ASN A N 1
ATOM 1775 C CA . ASN A 1 273 ? 14.749 -0.384 12.067 1.00 16.34 273 ASN A CA 1
ATOM 1776 C C . ASN A 1 273 ? 14.069 -1.717 12.334 1.00 16.16 273 ASN A C 1
ATOM 1777 O O . ASN A 1 273 ? 14.741 -2.707 12.647 1.00 16.93 273 ASN A O 1
ATOM 1782 N N . ASP A 1 274 ? 12.743 -1.732 12.219 1.00 15.93 274 ASP A N 1
ATOM 1783 C CA . ASP A 1 274 ? 11.964 -2.960 12.369 1.00 15.09 274 ASP A CA 1
ATOM 1784 C C . ASP A 1 274 ? 10.965 -3.154 11.227 1.00 16.26 274 ASP A C 1
ATOM 1785 O O . ASP A 1 274 ? 10.093 -4.024 11.300 1.00 16.89 274 ASP A O 1
ATOM 1790 N N . GLY A 1 275 ? 11.096 -2.341 10.182 1.00 16.11 275 GLY A N 1
ATOM 1791 C CA . GLY A 1 275 ? 10.210 -2.437 9.027 1.00 16.83 275 GLY A CA 1
ATOM 1792 C C . GLY A 1 275 ? 8.871 -1.746 9.203 1.00 17.00 275 GLY A C 1
ATOM 1793 O O . GLY A 1 275 ? 8.091 -1.662 8.261 1.00 17.59 275 GLY A O 1
ATOM 1794 N N . THR A 1 276 ? 8.597 -1.238 10.406 1.00 16.26 276 THR A N 1
ATOM 1795 C CA . THR A 1 276 ? 7.327 -0.566 10.668 1.00 15.88 276 THR A CA 1
ATOM 1796 C C . THR A 1 276 ? 7.527 0.932 10.917 1.00 14.39 276 THR A C 1
ATOM 1797 O O . THR A 1 276 ? 8.124 1.329 11.920 1.00 13.76 276 THR A O 1
ATOM 1801 N N . ALA A 1 277 ? 7.030 1.756 10.002 1.00 13.75 277 ALA A N 1
ATOM 1802 C CA . ALA A 1 277 ? 7.113 3.212 10.149 1.00 13.44 277 ALA A CA 1
ATOM 1803 C C . ALA A 1 277 ? 6.112 3.672 11.210 1.00 13.06 277 ALA A C 1
ATOM 1804 O O . ALA A 1 277 ? 4.968 3.212 11.228 1.00 13.11 277 ALA A O 1
ATOM 1806 N N . GLY A 1 278 ? 6.542 4.566 12.098 1.00 12.42 278 GLY A N 1
ATOM 1807 C CA . GLY A 1 278 ? 5.645 5.142 13.093 1.00 12.47 278 GLY A CA 1
ATOM 1808 C C . GLY A 1 278 ? 5.722 4.472 14.451 1.00 11.86 278 GLY A C 1
ATOM 1809 O O . GLY A 1 278 ? 4.973 4.827 15.360 1.00 11.98 278 GLY A O 1
ATOM 1810 N N . ALA A 1 279 ? 6.646 3.524 14.601 1.00 11.85 279 ALA A N 1
ATOM 1811 C CA . ALA A 1 279 ? 6.772 2.764 15.846 1.00 11.88 279 ALA A CA 1
ATOM 1812 C C . ALA A 1 279 ? 8.191 2.251 16.025 1.00 12.25 279 ALA A C 1
ATOM 1813 O O . ALA A 1 279 ? 8.870 1.929 15.046 1.00 12.05 279 ALA A O 1
ATOM 1815 N N . PHE A 1 280 ? 8.638 2.159 17.276 1.00 12.08 280 PHE A N 1
ATOM 1816 C CA . PHE A 1 280 ? 9.849 1.408 17.583 1.00 11.86 280 PHE A CA 1
ATOM 1817 C C . PHE A 1 280 ? 9.595 0.566 18.828 1.00 12.81 280 PHE A C 1
ATOM 1818 O O . PHE A 1 280 ? 8.666 0.822 19.597 1.00 12.67 280 PHE A O 1
ATOM 1826 N N . THR A 1 281 ? 10.433 -0.440 19.021 1.00 13.84 281 THR A N 1
ATOM 1827 C CA . THR A 1 281 ? 10.399 -1.229 20.233 1.00 15.02 281 THR A CA 1
ATOM 1828 C C . THR A 1 281 ? 11.839 -1.601 20.540 1.00 15.65 281 THR A C 1
ATOM 1829 O O . THR A 1 281 ? 12.632 -1.871 19.624 1.00 16.14 281 THR A O 1
ATOM 1833 N N . LYS A 1 282 ? 12.197 -1.575 21.818 1.00 15.98 282 LYS A N 1
ATOM 1834 C CA . LYS A 1 282 ? 13.552 -1.922 22.204 1.00 17.77 282 LYS A CA 1
ATOM 1835 C C . LYS A 1 282 ? 13.650 -2.519 23.594 1.00 17.22 282 LYS A C 1
ATOM 1836 O O . LYS A 1 282 ? 13.057 -2.010 24.535 1.00 16.86 282 LYS A O 1
ATOM 1842 N N . SER A 1 283 ? 14.429 -3.594 23.698 1.00 17.27 283 SER A N 1
ATOM 1843 C CA . SER A 1 283 ? 14.767 -4.220 24.972 1.00 17.66 283 SER A CA 1
ATOM 1844 C C . SER A 1 283 ? 15.805 -3.393 25.707 1.00 17.77 283 SER A C 1
ATOM 1845 O O . SER A 1 283 ? 16.802 -2.972 25.124 1.00 17.32 283 SER A O 1
ATOM 1848 N N . ILE A 1 284 ? 15.574 -3.190 26.998 1.00 17.29 284 ILE A N 1
ATOM 1849 C CA . ILE A 1 284 ? 16.498 -2.448 27.855 1.00 17.08 284 ILE A CA 1
ATOM 1850 C C . ILE A 1 284 ? 16.701 -3.223 29.147 1.00 17.95 284 ILE A C 1
ATOM 1851 O O . ILE A 1 284 ? 15.737 -3.660 29.767 1.00 17.68 284 ILE A O 1
ATOM 1856 N N . THR A 1 285 ? 17.957 -3.417 29.530 1.00 17.76 285 THR A N 1
ATOM 1857 C CA . THR A 1 285 ? 18.265 -3.947 30.852 1.00 17.83 285 THR A CA 1
ATOM 1858 C C . THR A 1 285 ? 18.761 -2.791 31.712 1.00 16.94 285 THR A C 1
ATOM 1859 O O . THR A 1 285 ? 19.774 -2.164 31.398 1.00 16.83 285 THR A O 1
ATOM 1863 N N . LEU A 1 286 ? 18.034 -2.489 32.779 1.00 16.39 286 LEU A N 1
ATOM 1864 C CA . LEU A 1 286 ? 18.415 -1.366 33.637 1.00 15.74 286 LEU A CA 1
ATOM 1865 C C . LEU A 1 286 ? 19.788 -1.612 34.268 1.00 16.33 286 LEU A C 1
ATOM 1866 O O . LEU A 1 286 ? 20.021 -2.673 34.859 1.00 16.55 286 LEU A O 1
ATOM 1871 N N . PRO A 1 287 ? 20.706 -0.641 34.144 1.00 16.33 287 PRO A N 1
ATOM 1872 C CA . PRO A 1 287 ? 22.040 -0.819 34.721 1.00 16.57 287 PRO A CA 1
ATOM 1873 C C . PRO A 1 287 ? 22.066 -0.590 36.232 1.00 16.59 287 PRO A C 1
ATOM 1874 O O . PRO A 1 287 ? 22.978 -1.072 36.913 1.00 16.96 287 PRO A O 1
ATOM 1878 N N . LYS A 1 288 ? 21.084 0.139 36.750 1.00 16.02 288 LYS A N 1
ATOM 1879 C CA . LYS A 1 288 ? 21.096 0.594 38.135 1.00 17.15 288 LYS A CA 1
ATOM 1880 C C . LYS A 1 288 ? 19.724 0.518 38.788 1.00 15.84 288 LYS A C 1
ATOM 1881 O O . LYS A 1 288 ? 18.687 0.617 38.119 1.00 15.60 288 LYS A O 1
ATOM 1887 N N . THR A 1 289 ? 19.716 0.372 40.108 1.00 15.75 289 THR A N 1
ATOM 1888 C CA . THR A 1 289 ? 18.496 0.538 40.874 1.00 15.58 289 THR A CA 1
ATOM 1889 C C . THR A 1 289 ? 18.161 2.013 41.030 1.00 15.10 289 THR A C 1
ATOM 1890 O O . THR A 1 289 ? 19.052 2.850 41.209 1.00 15.37 289 THR A O 1
ATOM 1894 N N . GLY A 1 290 ? 16.876 2.338 40.940 1.00 14.67 290 GLY A N 1
ATOM 1895 C CA . GLY A 1 290 ? 16.420 3.673 41.277 1.00 13.93 290 GLY A CA 1
ATOM 1896 C C . GLY A 1 290 ? 15.476 4.325 40.287 1.00 13.17 290 GLY A C 1
ATOM 1897 O O . GLY A 1 290 ? 14.619 3.673 39.696 1.00 12.96 290 GLY A O 1
ATOM 1898 N N . TYR A 1 291 ? 15.674 5.628 40.106 1.00 12.53 291 TYR A N 1
ATOM 1899 C CA . TYR A 1 291 ? 14.720 6.520 39.466 1.00 11.78 291 TYR A CA 1
ATOM 1900 C C . TYR A 1 291 ? 15.228 6.905 38.087 1.00 11.37 291 TYR A C 1
ATOM 1901 O O . TYR A 1 291 ? 16.359 7.381 37.930 1.00 11.49 291 TYR A O 1
ATOM 1910 N N . TYR A 1 292 ? 14.377 6.678 37.090 1.00 11.01 292 TYR A N 1
ATOM 1911 C CA . TYR A 1 292 ? 14.693 6.927 35.690 1.00 10.65 292 TYR A CA 1
ATOM 1912 C C . TYR A 1 292 ? 13.774 7.976 35.091 1.00 10.47 292 TYR A C 1
ATOM 1913 O O . TYR A 1 292 ? 12.594 8.056 35.429 1.00 10.61 292 TYR A O 1
ATOM 1922 N N . MET A 1 293 ? 14.334 8.771 34.183 1.00 9.99 293 MET A N 1
ATOM 1923 C CA . MET A 1 293 ? 13.568 9.804 33.507 1.00 9.96 293 MET A CA 1
ATOM 1924 C C . MET A 1 293 ? 13.586 9.528 32.024 1.00 9.79 293 MET A C 1
ATOM 1925 O O . MET A 1 293 ? 14.649 9.314 31.443 1.00 9.56 293 MET A O 1
ATOM 1930 N N . LEU A 1 294 ? 12.397 9.504 31.417 1.00 9.29 294 LEU A N 1
ATOM 1931 C CA . LEU A 1 294 ? 12.270 9.141 30.008 1.00 8.85 294 LEU A CA 1
ATOM 1932 C C . LEU A 1 294 ? 11.715 10.303 29.198 1.00 8.39 294 LEU A C 1
ATOM 1933 O O . LEU A 1 294 ? 10.664 10.853 29.527 1.00 8.23 294 LEU A O 1
ATOM 1938 N N . TYR A 1 295 ? 12.441 10.672 28.145 1.00 7.93 295 TYR A N 1
ATOM 1939 C CA . TYR A 1 295 ? 12.037 11.719 27.212 1.00 7.72 295 TYR A CA 1
ATOM 1940 C C . TYR A 1 295 ? 11.662 11.066 25.890 1.00 8.33 295 TYR A C 1
ATOM 1941 O O . TYR A 1 295 ? 12.409 10.219 25.393 1.00 8.21 295 TYR A O 1
ATOM 1950 N N . VAL A 1 296 ? 10.523 11.468 25.326 1.00 8.28 296 VAL A N 1
ATOM 1951 C CA . VAL A 1 296 ? 10.076 10.973 24.025 1.00 8.41 296 VAL A CA 1
ATOM 1952 C C . VAL A 1 296 ? 9.737 12.175 23.151 1.00 8.39 296 VAL A C 1
ATOM 1953 O O . VAL A 1 296 ? 9.133 13.149 23.613 1.00 8.13 296 VAL A O 1
ATOM 1957 N N . ALA A 1 297 ? 10.142 12.107 21.892 1.00 8.39 297 ALA A N 1
ATOM 1958 C CA . ALA A 1 297 ? 9.921 13.207 20.964 1.00 8.40 297 ALA A CA 1
ATOM 1959 C C . ALA A 1 297 ? 9.932 12.666 19.526 1.00 8.83 297 ALA A C 1
ATOM 1960 O O . ALA A 1 297 ? 10.104 11.460 19.336 1.00 8.58 297 ALA A O 1
ATOM 1962 N N . ASN A 1 298 ? 9.744 13.536 18.532 1.00 8.63 298 ASN A N 1
ATOM 1963 C CA . ASN A 1 298 ? 9.510 13.086 17.158 1.00 8.88 298 ASN A CA 1
ATOM 1964 C C . ASN A 1 298 ? 10.606 13.455 16.163 1.00 8.94 298 ASN A C 1
ATOM 1965 O O . ASN A 1 298 ? 11.223 14.520 16.266 1.00 9.08 298 ASN A O 1
ATOM 1970 N N . VAL A 1 299 ? 10.805 12.573 15.186 1.00 9.10 299 VAL A N 1
ATOM 1971 C CA . VAL A 1 299 ? 11.657 12.836 14.022 1.00 9.79 299 VAL A CA 1
ATOM 1972 C C . VAL A 1 299 ? 10.768 12.996 12.780 1.00 9.80 299 VAL A C 1
ATOM 1973 O O . VAL A 1 299 ? 9.907 12.154 12.505 1.00 9.81 299 VAL A O 1
ATOM 1977 N N . LEU A 1 300 ? 10.974 14.080 12.032 1.00 10.33 300 LEU A N 1
ATOM 1978 C CA . LEU A 1 300 ? 10.118 14.373 10.886 1.00 10.59 300 LEU A CA 1
ATOM 1979 C C . LEU A 1 300 ? 10.684 13.806 9.583 1.00 10.59 300 LEU A C 1
ATOM 1980 O O . LEU A 1 300 ? 11.885 13.882 9.334 1.00 10.80 300 LEU A O 1
ATOM 1985 N N . GLU A 1 301 ? 9.797 13.256 8.753 1.00 10.74 301 GLU A N 1
ATOM 1986 C CA . GLU A 1 301 ? 10.140 12.754 7.416 1.00 11.09 301 GLU A CA 1
ATOM 1987 C C . GLU A 1 301 ? 9.672 13.758 6.366 1.00 10.82 301 GLU A C 1
ATOM 1988 O O . GLU A 1 301 ? 8.565 14.303 6.460 1.00 10.21 301 GLU A O 1
ATOM 1994 N N . VAL A 1 302 ? 10.520 13.993 5.360 1.00 10.98 302 VAL A N 1
ATOM 1995 C CA . VAL A 1 302 ? 10.309 15.036 4.358 1.00 11.70 302 VAL A CA 1
ATOM 1996 C C . VAL A 1 302 ? 10.916 14.612 3.019 1.00 11.99 302 VAL A C 1
ATOM 1997 O O . VAL A 1 302 ? 11.755 13.717 2.975 1.00 11.99 302 VAL A O 1
ATOM 2001 N N . ASP A 1 303 ? 10.502 15.260 1.933 1.00 12.38 303 ASP A N 1
ATOM 2002 C CA . ASP A 1 303 ? 11.265 15.136 0.686 1.00 12.56 303 ASP A CA 1
ATOM 2003 C C . ASP A 1 303 ? 12.627 15.802 0.847 1.00 12.87 303 ASP A C 1
ATOM 2004 O O . ASP A 1 303 ? 13.653 15.265 0.435 1.00 13.23 303 ASP A O 1
ATOM 2009 N N . ASP A 1 304 ? 12.614 16.986 1.450 1.00 13.03 304 ASP A N 1
ATOM 2010 C CA . ASP A 1 304 ? 13.833 17.757 1.660 1.00 12.92 304 ASP A CA 1
ATOM 2011 C C . ASP A 1 304 ? 13.624 18.748 2.793 1.00 13.28 304 ASP A C 1
ATOM 2012 O O . ASP A 1 304 ? 12.491 19.100 3.121 1.00 12.31 304 ASP A O 1
ATOM 2017 N N . TRP A 1 305 ? 14.728 19.195 3.388 1.00 13.68 305 TRP A N 1
ATOM 2018 C CA . TRP A 1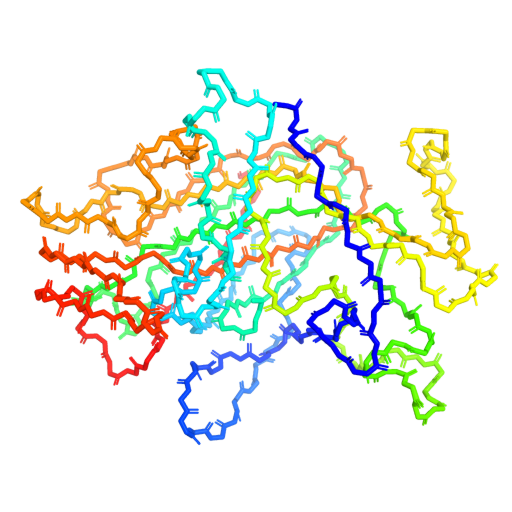 305 ? 14.679 20.211 4.425 1.00 14.95 305 TRP A CA 1
ATOM 2019 C C . TRP A 1 305 ? 15.953 21.027 4.375 1.00 15.07 305 TRP A C 1
ATOM 2020 O O . TRP A 1 305 ? 16.965 20.563 3.858 1.00 14.88 305 TRP A O 1
ATOM 2031 N N . SER A 1 306 ? 15.890 22.238 4.918 1.00 15.02 306 SER A N 1
ATOM 2032 C CA . SER A 1 306 ? 17.042 23.128 4.897 1.00 16.65 306 SER A CA 1
ATOM 2033 C C . SER A 1 306 ? 16.923 24.139 6.019 1.00 17.28 306 SER A C 1
ATOM 2034 O O . SER A 1 306 ? 15.827 24.424 6.495 1.00 16.57 306 SER A O 1
ATOM 2037 N N . VAL A 1 307 ? 18.069 24.656 6.453 1.00 17.29 307 VAL A N 1
ATOM 2038 C CA . VAL A 1 307 ? 18.112 25.722 7.444 1.00 18.28 307 VAL A CA 1
ATOM 2039 C C . VAL A 1 307 ? 18.894 26.888 6.845 1.00 19.29 307 VAL A C 1
ATOM 2040 O O . VAL A 1 307 ? 20.023 26.708 6.407 1.00 19.47 307 VAL A O 1
ATOM 2044 N N . ASP A 1 308 ? 18.291 28.067 6.809 1.00 20.76 308 ASP A N 1
ATOM 2045 C CA . ASP A 1 308 ? 18.967 29.204 6.182 1.00 20.14 308 ASP A CA 1
ATOM 2046 C C . ASP A 1 308 ? 19.852 29.956 7.174 1.00 23.41 308 ASP A C 1
ATOM 2047 O O . ASP A 1 308 ? 19.965 29.568 8.339 1.00 23.68 308 ASP A O 1
ATOM 2052 N N . ALA A 1 309 ? 20.482 31.031 6.702 1.00 24.89 309 ALA A N 1
ATOM 2053 C CA . ALA A 1 309 ? 21.426 31.799 7.518 1.00 25.93 309 ALA A CA 1
ATOM 2054 C C . ALA A 1 309 ? 20.787 32.415 8.763 1.00 26.47 309 ALA A C 1
ATOM 2055 O O . ALA A 1 309 ? 21.468 32.667 9.755 1.00 27.44 309 ALA A O 1
ATOM 2057 N N . ASP A 1 310 ? 19.480 32.650 8.708 1.00 27.23 310 ASP A N 1
ATOM 2058 C CA . ASP A 1 310 ? 18.745 33.208 9.837 1.00 25.56 310 ASP A CA 1
ATOM 2059 C C . ASP A 1 310 ? 18.268 32.122 10.801 1.00 26.34 310 ASP A C 1
ATOM 2060 O O . ASP A 1 310 ? 17.594 32.416 11.791 1.00 26.47 310 ASP A O 1
ATOM 2065 N N . GLY A 1 311 ? 18.609 30.872 10.493 1.00 25.66 311 GLY A N 1
ATOM 2066 C CA . GLY A 1 311 ? 18.221 29.728 11.320 1.00 23.64 311 GLY A CA 1
ATOM 2067 C C . GLY A 1 311 ? 16.813 29.221 11.053 1.00 24.87 311 GLY A C 1
ATOM 2068 O O . GLY A 1 311 ? 16.276 28.418 11.821 1.00 21.85 311 GLY A O 1
ATOM 2069 N N . LYS A 1 312 ? 16.210 29.691 9.964 1.00 21.42 312 LYS A N 1
ATOM 2070 C CA . LYS A 1 312 ? 14.850 29.307 9.613 1.00 20.83 312 LYS A CA 1
ATOM 2071 C C . LYS A 1 312 ? 14.831 27.924 8.982 1.00 19.69 312 LYS A C 1
ATOM 2072 O O . LYS A 1 312 ? 15.566 27.664 8.034 1.00 19.69 312 LYS A O 1
ATOM 2078 N N . LEU A 1 313 ? 13.989 27.045 9.523 1.00 18.43 313 LEU A N 1
ATOM 2079 C CA . LEU A 1 313 ? 13.789 25.709 8.960 1.00 14.34 313 LEU A CA 1
ATOM 2080 C C . LEU A 1 313 ? 12.701 25.719 7.892 1.00 16.72 313 LEU A C 1
ATOM 2081 O O . LEU A 1 313 ? 11.579 26.151 8.146 1.00 16.93 313 LEU A O 1
ATOM 2086 N N . THR A 1 314 ? 13.044 25.234 6.702 1.00 16.08 314 THR A N 1
ATOM 2087 C CA . THR A 1 314 ? 12.046 25.011 5.660 1.00 15.87 314 THR A CA 1
ATOM 2088 C C . THR A 1 314 ? 12.040 23.549 5.238 1.00 14.96 314 THR A C 1
ATOM 2089 O O . THR A 1 314 ? 13.057 22.865 5.302 1.00 13.54 314 THR A O 1
ATOM 2093 N N . THR A 1 315 ? 10.874 23.080 4.802 1.00 14.33 315 THR A N 1
ATOM 2094 C CA . THR A 1 315 ? 10.703 21.692 4.384 1.00 14.20 315 THR A CA 1
ATOM 2095 C C . THR A 1 315 ? 9.799 21.629 3.160 1.00 13.82 315 THR A C 1
ATOM 2096 O O . THR A 1 315 ? 9.064 22.570 2.861 1.00 14.19 315 THR A O 1
ATOM 2100 N N . THR A 1 316 ? 9.861 20.508 2.460 1.00 13.12 316 THR A N 1
ATOM 2101 C CA . THR A 1 316 ? 8.886 20.225 1.426 1.00 12.91 316 THR A CA 1
ATOM 2102 C C . THR A 1 316 ? 8.552 18.741 1.470 1.00 12.45 316 THR A C 1
ATOM 2103 O O . THR A 1 316 ? 9.412 17.921 1.792 1.00 11.63 316 THR A O 1
ATOM 2107 N N . GLY A 1 317 ? 7.301 18.405 1.161 1.00 12.24 317 GLY A N 1
ATOM 2108 C CA . GLY A 1 317 ? 6.861 17.017 1.155 1.00 12.58 317 GLY A CA 1
ATOM 2109 C C . GLY A 1 317 ? 6.889 16.369 2.533 1.00 12.29 317 GLY A C 1
ATOM 2110 O O . GLY A 1 317 ? 7.213 15.184 2.660 1.00 11.45 317 GLY A O 1
ATOM 2111 N N . GLU A 1 318 ? 6.566 17.142 3.570 1.00 12.30 318 GLU A N 1
ATOM 2112 C CA . GLU A 1 318 ? 6.477 16.572 4.916 1.00 12.76 318 GLU A CA 1
ATOM 2113 C C . GLU A 1 318 ? 5.472 15.436 4.942 1.00 11.86 318 GLU A C 1
ATOM 2114 O O . GLU A 1 318 ? 4.404 15.531 4.331 1.00 12.14 318 GLU A O 1
ATOM 2120 N N . VAL A 1 319 ? 5.814 14.376 5.659 1.00 11.63 319 VAL A N 1
ATOM 2121 C CA . VAL A 1 319 ? 4.832 13.359 6.006 1.00 11.64 319 VAL A CA 1
ATOM 2122 C C . VAL A 1 319 ? 4.212 13.798 7.327 1.00 11.46 319 VAL A C 1
ATOM 2123 O O . VAL A 1 319 ? 4.817 13.654 8.391 1.00 11.37 319 VAL A O 1
ATOM 2127 N N . TRP A 1 320 ? 3.024 14.374 7.247 1.00 11.39 320 TRP A N 1
ATOM 2128 C CA . TRP A 1 320 ? 2.388 14.946 8.428 1.00 11.57 320 TRP A CA 1
ATOM 2129 C C . TRP A 1 320 ? 0.897 15.049 8.186 1.00 11.83 320 TRP A C 1
ATOM 2130 O O . TRP A 1 320 ? 0.389 16.069 7.736 1.00 12.57 320 TRP A O 1
ATOM 2141 N N . GLU A 1 321 ? 0.206 13.955 8.484 1.00 12.15 321 GLU A N 1
ATOM 2142 C CA . GLU A 1 321 ? -1.217 13.832 8.167 1.00 14.58 321 GLU A CA 1
ATOM 2143 C C . GLU A 1 321 ? -2.119 14.094 9.364 1.00 12.60 321 GLU A C 1
ATOM 2144 O O . GLU A 1 321 ? -3.345 14.018 9.251 1.00 13.17 321 GLU A O 1
ATOM 2150 N N . VAL A 1 322 ? -1.511 14.394 10.505 1.00 12.89 322 VAL A N 1
ATOM 2151 C CA . VAL A 1 322 ? -2.248 14.580 11.753 1.00 13.37 322 VAL A CA 1
ATOM 2152 C C . VAL A 1 322 ? -2.742 16.026 11.870 1.00 13.94 322 VAL A C 1
ATOM 2153 O O . VAL A 1 322 ? -2.196 16.911 11.223 1.00 13.44 322 VAL A O 1
ATOM 2157 N N . PRO A 1 323 ? -3.818 16.251 12.656 1.00 14.66 323 PRO A N 1
ATOM 2158 C CA . PRO A 1 323 ? -4.421 17.592 12.754 1.00 15.39 323 PRO A CA 1
ATOM 2159 C C . PRO A 1 323 ? -3.596 18.687 13.442 1.00 15.16 323 PRO A C 1
ATOM 2160 O O . PRO A 1 323 ? -3.729 19.862 13.097 1.00 15.45 323 PRO A O 1
ATOM 2164 N N . ALA A 1 324 ? -2.770 18.314 14.417 1.00 14.03 324 ALA A N 1
ATOM 2165 C CA . ALA A 1 324 ? -2.080 19.294 15.253 1.00 13.75 324 ALA A CA 1
ATOM 2166 C C . ALA A 1 324 ? -0.602 19.431 14.905 1.00 13.38 324 ALA A C 1
ATOM 2167 O O . ALA A 1 324 ? -0.098 18.741 14.023 1.00 12.86 324 ALA A O 1
ATOM 2169 N N . LYS A 1 325 ? 0.087 20.333 15.601 1.00 13.19 325 LYS A N 1
ATOM 2170 C CA . LYS A 1 325 ? 1.519 20.537 15.402 1.00 13.33 325 LYS A CA 1
ATOM 2171 C C . LYS A 1 325 ? 2.341 19.496 16.151 1.00 12.55 325 LYS A C 1
ATOM 2172 O O . LYS A 1 325 ? 3.579 19.524 16.113 1.00 12.76 325 LYS A O 1
ATOM 2178 N N . GLY A 1 326 ? 1.645 18.585 16.831 1.00 11.64 326 GLY A N 1
ATOM 2179 C CA . GLY A 1 326 ? 2.281 17.418 17.459 1.00 10.96 326 GLY A CA 1
ATOM 2180 C C . GLY A 1 326 ? 1.448 16.188 17.123 1.00 10.68 326 GLY A C 1
ATOM 2181 O O . GLY A 1 326 ? 0.244 16.305 16.881 1.00 11.32 326 GLY A O 1
ATOM 2182 N N . CYS A 1 327 ? 2.089 15.023 17.071 1.00 10.27 327 CYS A N 1
ATOM 2183 C CA . CYS A 1 327 ? 1.392 13.774 16.786 1.00 10.61 327 CYS A CA 1
ATOM 2184 C C . CYS A 1 327 ? 1.213 12.975 18.074 1.00 11.24 327 CYS A C 1
ATOM 2185 O O . CYS A 1 327 ? 2.074 12.995 18.962 1.00 10.83 327 CYS A O 1
ATOM 2188 N N . TRP A 1 328 ? 0.080 12.287 18.171 1.00 12.14 328 TRP A N 1
ATOM 2189 C CA . TRP A 1 328 ? -0.229 11.492 19.348 1.00 13.79 328 TRP A CA 1
ATOM 2190 C C . TRP A 1 328 ? 0.417 10.135 19.277 1.00 12.56 328 TRP A C 1
ATOM 2191 O O . TRP A 1 328 ? 0.248 9.391 18.311 1.00 11.82 328 TRP A O 1
ATOM 2202 N N . VAL A 1 329 ? 1.169 9.818 20.318 1.00 11.41 329 VAL A N 1
ATOM 2203 C CA . VAL A 1 329 ? 1.816 8.527 20.420 1.00 11.41 329 VAL A CA 1
ATOM 2204 C C . VAL A 1 329 ? 1.464 7.884 21.753 1.00 11.09 329 VAL A C 1
ATOM 2205 O O . VAL A 1 329 ? 1.054 8.555 22.705 1.00 11.26 329 VAL A O 1
ATOM 2209 N N . ASN A 1 330 ? 1.605 6.574 21.803 1.00 10.58 330 ASN A N 1
ATOM 2210 C CA . ASN A 1 330 ? 1.447 5.845 23.029 1.00 10.43 330 ASN A CA 1
ATOM 2211 C C . ASN A 1 330 ? 2.780 5.243 23.434 1.00 10.31 330 ASN A C 1
ATOM 2212 O O . ASN A 1 330 ? 3.434 4.569 22.640 1.00 9.99 330 ASN A O 1
ATOM 2217 N N . ILE A 1 331 ? 3.188 5.535 24.664 1.00 10.25 331 ILE A N 1
ATOM 2218 C CA . ILE A 1 331 ? 4.418 5.001 25.227 1.00 10.47 331 ILE A CA 1
ATOM 2219 C C . ILE A 1 331 ? 4.058 3.847 26.150 1.00 10.43 331 ILE A C 1
ATOM 2220 O O . ILE A 1 331 ? 3.243 4.021 27.065 1.00 10.32 331 ILE A O 1
ATOM 2225 N N . THR A 1 332 ? 4.673 2.688 25.915 1.00 11.21 332 THR A N 1
ATOM 2226 C CA . THR A 1 332 ? 4.453 1.503 26.757 1.00 11.77 332 THR A CA 1
ATOM 2227 C C . THR A 1 332 ? 5.782 0.965 27.258 1.00 12.11 332 THR A C 1
ATOM 2228 O O . THR A 1 332 ? 6.726 0.839 26.490 1.00 11.97 332 THR A O 1
ATOM 2232 N N . ILE A 1 333 ? 5.862 0.653 28.548 1.00 12.35 333 ILE A N 1
ATOM 2233 C CA . ILE A 1 333 ? 7.001 -0.100 29.047 1.00 13.01 333 ILE A CA 1
ATOM 2234 C C . ILE A 1 333 ? 6.453 -1.397 29.590 1.00 14.25 333 ILE A C 1
ATOM 2235 O O . ILE A 1 333 ? 5.603 -1.390 30.474 1.00 13.68 333 ILE A O 1
ATOM 2240 N N A SER A 1 334 ? 6.946 -2.502 29.038 0.50 15.77 334 SER A N 1
ATOM 2241 N N B SER A 1 334 ? 6.935 -2.506 29.048 0.50 15.84 334 SER A N 1
ATOM 2242 C CA A SER A 1 334 ? 6.456 -3.838 29.352 0.50 17.17 334 SER A CA 1
ATOM 2243 C CA B SER A 1 334 ? 6.436 -3.812 29.429 0.50 17.40 334 SER A CA 1
ATOM 2244 C C A SER A 1 334 ? 7.533 -4.636 30.080 0.50 18.28 334 SER A C 1
ATOM 2245 C C B SER A 1 334 ? 7.528 -4.601 30.129 0.50 18.39 334 SER A C 1
ATOM 2246 O O A SER A 1 334 ? 8.726 -4.396 29.900 0.50 17.71 334 SER A O 1
ATOM 2247 O O B SER A 1 334 ? 8.715 -4.323 29.978 0.50 17.68 334 SER A O 1
ATOM 2252 N N . LYS A 1 335 ? 7.113 -5.594 30.901 1.00 19.17 335 LYS A N 1
ATOM 2253 C CA . LYS A 1 335 ? 8.042 -6.528 31.489 1.00 21.44 335 LYS A CA 1
ATOM 2254 C C . LYS A 1 335 ? 7.399 -7.906 31.375 1.00 23.41 335 LYS A C 1
ATOM 2255 O O . LYS A 1 335 ? 6.357 -8.147 31.983 1.00 23.30 335 LYS A O 1
ATOM 2261 N N . PRO A 1 336 ? 7.999 -8.797 30.567 1.00 24.15 336 PRO A N 1
ATOM 2262 C CA . PRO A 1 336 ? 9.242 -8.582 29.816 1.00 24.28 336 PRO A CA 1
ATOM 2263 C C . PRO A 1 336 ? 9.102 -7.586 28.664 1.00 25.40 336 PRO A C 1
ATOM 2264 O O . PRO A 1 336 ? 10.108 -7.112 28.134 1.00 24.81 336 PRO A O 1
#

B-factor: mean 16.68, std 8.14, range [4.1, 49.39]

InterPro domains:
  IPR021655 Putative metal-binding motif [PF11617] (221-249)
  IPR041007 Copper(I)-binding protein CorA [PF18252] (280-510)

Secondary structure (DSSP, 8-state):
--EEEEEE--SSSTTS--EEESSB-PPSSSSPP-B-S--B-TTS-EEEEEEEETTTTS-GGG--EE--TTSSSGGGGSSEEP---SSEEEEEEE-TT-EEEEEEEE-GGGTT-----EEEEEEEETT-S----TTSTTS-SS-SSPPTTEEE-S-SS--SSEEEEEESPPP-S-----TTS-TTTS---TTEEEEEEEEEEEE---SSTT-EESS-SSTTGGGEE--S-TTEEEEEEE-SSSEEEEEEEEE--EESEEEE-TT--EEEES----SSSSEEEEEEEEE--

Foldseek 3Di:
DFAEDEAEDDVVDFQQQDKAFQFWAEADDPDDTDGHDGAEQAVFQDKDKGWAFQAQQQDLVVVDFDFGCVDPPRVLGGGGGWHAHRWHKHKYFDAFFFKKKKKKFFDPVCNPAARFWKKKWKWDFQQFDADDAAPGHVRPPPDPDDDPRMHTDGGDTHDFRHKYKYFQADFDDPQDGDPVDDCVVAPRGRGMHITHTFAMAIAQQDPDPLKHKSGRPGNCPVRYAYDNDGRMHMDIGRHRHGHMMMMIMHGIKIANDWDADPVSDIDTHRTRGRDDDSTGMMMIGMHGD

Nearest PDB structures (foldseek):
  2vox-assembly1_A  TM=9.954E-01  e=8.937E-59  Methylococcus capsulatus str. Bath
  4bz4-assembly6_F  TM=6.842E-01  e=2.612E-12  Methylomicrobium album BG8
  4bz4-assembly5_E  TM=6.878E-01  e=4.295E-12  Methylomicrobium album BG8
  4bz4-assembly4_D  TM=6.928E-01  e=1.710E-11  Methylomicrobium album BG8
  7vrp-assembly1_J  TM=1.392E-01  e=7.199E-02  Infectious bursal disease virus

CATH classification: 2.60.120.1220

Sequence (289 aa):
GVAEVVETFKNPGTYSSPVINFKIIASPPGPGTPIYGPPRDFSGYNKSYSLAIGKTSYYDPTTGTKWNDDTITPVSDGQDIWRGTHTGKWSFFNGKAGDKITLSVQRDAQEASSLKGAHPGFILFWRPEGGPLFWAGTQDLDDEGQTALPADSDTVIGHVIVQHADWTLQGLPPKADHTAPAGVDTELYPMKPDSSYTMYYVDSGYDADKYVASKKLIMHPTAFKGLALNDGTAGAFTKSITLPKTGYYMLYVANVLEVDDWSVDADGKLTTTGEVWEVPAKGCWVNITISSKP